Protein AF-A0A818E9L1-F1 (afdb_monomer_lite)

Foldseek 3Di:
DVVVLVVLLVVLVVLLVCCLVCLVPPDPPVPDPPDDDDPCVVVVVLPPDDDDDDCSLVVSLVSNQVSLVVSLVVLVVVLVVLVVVDDDDDLVSLQVLLVSLVSSLVVLVVLLVCVVVVVRPSCSCCVCCPDVNVLVSLLSNLLSLLSSQLSPDLVSLVCVLVNLVSCVVRVVNVVVNVVSVVSHDPVSCPVVVVVVVVSVPDPDD

Structure (mmCIF, N/CA/C/O backbone):
data_AF-A0A818E9L1-F1
#
_entry.id   AF-A0A818E9L1-F1
#
loop_
_atom_site.group_PDB
_atom_site.id
_atom_site.type_symbol
_atom_site.label_atom_id
_atom_site.label_alt_id
_atom_site.label_comp_id
_atom_site.label_asym_id
_atom_site.label_entity_id
_atom_site.label_seq_id
_atom_site.pdbx_PDB_ins_code
_atom_site.Cartn_x
_atom_site.Cartn_y
_atom_site.Cartn_z
_atom_site.occupancy
_atom_site.B_iso_or_equiv
_atom_site.auth_seq_id
_atom_site.auth_comp_id
_atom_site.auth_asym_id
_atom_site.auth_atom_id
_atom_site.pdbx_PDB_model_num
ATOM 1 N N . ASN A 1 1 ? 7.358 14.438 14.678 1.00 58.78 1 ASN A N 1
ATOM 2 C CA . ASN A 1 1 ? 7.330 13.243 13.801 1.00 58.78 1 ASN A CA 1
ATOM 3 C C . ASN A 1 1 ? 6.425 13.366 12.582 1.00 58.78 1 ASN A C 1
ATOM 5 O O . ASN A 1 1 ? 6.927 13.134 11.497 1.00 58.78 1 ASN A O 1
ATOM 9 N N . SER A 1 2 ? 5.167 13.810 12.699 1.00 59.97 2 SER A N 1
ATOM 10 C CA . SER A 1 2 ? 4.243 13.982 11.553 1.00 59.97 2 SER A CA 1
ATOM 11 C C . SER A 1 2 ? 4.831 14.697 10.321 1.00 59.97 2 SER A C 1
ATOM 13 O O . SER A 1 2 ? 4.817 14.150 9.223 1.00 59.97 2 SER A O 1
ATOM 15 N N . ASN A 1 3 ? 5.390 15.903 10.495 1.00 67.44 3 ASN A N 1
ATOM 16 C CA . ASN A 1 3 ? 5.929 16.680 9.368 1.00 67.44 3 ASN A CA 1
ATOM 17 C C . ASN A 1 3 ? 7.110 15.986 8.679 1.00 67.44 3 ASN A C 1
ATOM 19 O O . ASN A 1 3 ? 7.271 16.118 7.473 1.00 67.44 3 ASN A O 1
ATOM 23 N N . TYR A 1 4 ? 7.914 15.230 9.430 1.00 69.75 4 TYR A N 1
ATOM 24 C CA . TYR A 1 4 ? 9.062 14.501 8.893 1.00 69.75 4 TYR A CA 1
ATOM 25 C C . TYR A 1 4 ? 8.621 13.357 7.970 1.00 69.75 4 TYR A C 1
ATOM 27 O O . TYR A 1 4 ? 9.156 13.215 6.876 1.00 69.75 4 TYR A O 1
ATOM 35 N N . ILE A 1 5 ? 7.590 12.600 8.363 1.00 71.69 5 ILE A N 1
ATOM 36 C CA . ILE A 1 5 ? 7.021 11.520 7.543 1.00 71.69 5 ILE A CA 1
ATOM 37 C C . ILE A 1 5 ? 6.437 12.073 6.239 1.00 71.69 5 ILE A C 1
ATOM 39 O O . ILE A 1 5 ? 6.691 11.526 5.167 1.00 71.69 5 ILE A O 1
ATOM 43 N N . GLN A 1 6 ? 5.704 13.184 6.321 1.00 73.12 6 GLN A N 1
ATOM 44 C CA . GLN A 1 6 ? 5.094 13.818 5.154 1.00 73.12 6 GLN A CA 1
ATOM 45 C C . GLN A 1 6 ? 6.143 14.400 4.193 1.00 73.12 6 GLN A C 1
ATOM 47 O O . GLN A 1 6 ? 6.030 14.225 2.982 1.00 73.12 6 GLN A O 1
ATOM 52 N N . LEU A 1 7 ? 7.189 15.046 4.721 1.00 74.50 7 LEU A N 1
ATOM 53 C CA . LEU A 1 7 ? 8.319 15.541 3.927 1.00 74.50 7 LEU A CA 1
ATOM 54 C C . LEU A 1 7 ? 9.059 14.395 3.228 1.00 74.50 7 LEU A C 1
ATOM 56 O O . LEU A 1 7 ? 9.339 14.497 2.036 1.00 74.50 7 LEU A O 1
ATOM 60 N N . ASN A 1 8 ? 9.320 13.298 3.943 1.00 75.12 8 ASN A N 1
ATOM 61 C CA . ASN A 1 8 ? 9.957 12.119 3.361 1.00 75.12 8 ASN A CA 1
ATOM 62 C C . ASN A 1 8 ? 9.070 11.454 2.303 1.00 75.12 8 ASN A C 1
ATOM 64 O O . ASN A 1 8 ? 9.594 11.069 1.266 1.00 75.12 8 ASN A O 1
ATOM 68 N N . SER A 1 9 ? 7.746 11.379 2.511 1.00 76.69 9 SER A N 1
ATOM 69 C CA . SER A 1 9 ? 6.810 10.888 1.484 1.00 76.69 9 SER A CA 1
ATOM 70 C C . SER A 1 9 ? 6.947 11.687 0.195 1.00 76.69 9 SER A C 1
ATOM 72 O O . SER A 1 9 ? 7.194 11.136 -0.876 1.00 76.69 9 SER A O 1
ATOM 74 N N . GLN A 1 10 ? 6.831 13.013 0.305 1.00 80.25 10 GLN A N 1
ATOM 75 C CA . GLN A 1 10 ? 6.895 13.906 -0.846 1.00 80.25 10 GLN A CA 1
ATOM 76 C C . GLN A 1 10 ? 8.242 13.814 -1.559 1.00 80.25 10 GLN A C 1
ATOM 78 O O . GLN A 1 10 ? 8.289 13.864 -2.784 1.00 80.25 10 GLN A O 1
ATOM 83 N N . PHE A 1 11 ? 9.328 13.682 -0.801 1.00 80.81 11 PHE A N 1
ATOM 84 C CA . PHE A 1 11 ? 10.666 13.520 -1.347 1.00 80.81 11 PHE A CA 1
ATOM 85 C C . PHE A 1 11 ? 10.822 12.195 -2.100 1.00 80.81 11 PHE A C 1
ATOM 87 O O . PHE A 1 11 ? 11.192 12.211 -3.271 1.00 80.81 11 PHE A O 1
ATOM 94 N N . CYS A 1 12 ? 10.468 11.068 -1.474 1.00 81.31 12 CYS A N 1
ATOM 95 C CA . CYS A 1 12 ? 10.531 9.751 -2.105 1.00 81.31 12 CYS A CA 1
ATOM 96 C C . CYS A 1 12 ? 9.665 9.69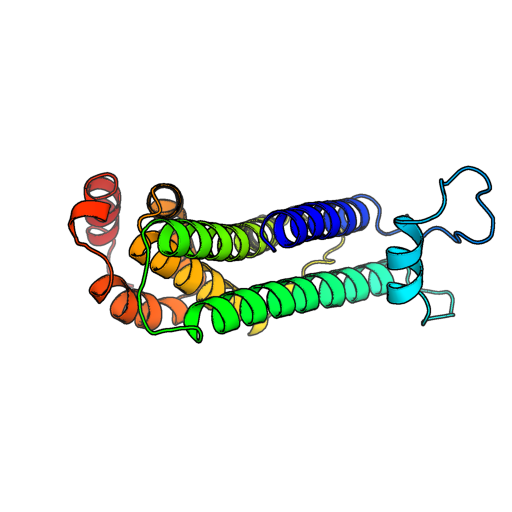2 -3.366 1.00 81.31 12 CYS A C 1
ATOM 98 O O . CYS A 1 12 ? 10.136 9.225 -4.398 1.00 81.31 12 CYS A O 1
ATOM 100 N N . ARG A 1 13 ? 8.438 10.231 -3.313 1.00 85.56 13 ARG A N 1
ATOM 101 C CA . ARG A 1 13 ? 7.550 10.314 -4.480 1.00 85.56 13 ARG A CA 1
ATOM 102 C C . ARG A 1 13 ? 8.186 11.106 -5.617 1.00 85.56 13 ARG A C 1
ATOM 104 O O . ARG A 1 13 ? 8.304 10.588 -6.715 1.00 85.56 13 ARG A O 1
ATOM 111 N N . LYS A 1 14 ? 8.682 12.313 -5.333 1.00 83.44 14 LYS A N 1
ATOM 112 C CA . LYS A 1 14 ? 9.331 13.161 -6.343 1.00 83.44 14 LYS A CA 1
ATOM 113 C C . LYS A 1 14 ? 10.522 12.488 -7.014 1.00 83.44 14 LYS A C 1
ATOM 115 O O . LYS A 1 14 ? 10.680 12.640 -8.219 1.00 83.44 14 LYS A O 1
ATOM 120 N N . ILE A 1 15 ? 11.360 11.787 -6.251 1.00 79.69 15 ILE A N 1
ATOM 121 C CA . ILE A 1 15 ? 12.541 11.122 -6.810 1.00 79.69 15 ILE A CA 1
ATOM 122 C C . ILE A 1 15 ? 12.133 9.943 -7.684 1.00 79.69 15 ILE A C 1
ATOM 124 O O . ILE A 1 15 ? 12.607 9.846 -8.809 1.00 79.69 15 ILE A O 1
ATOM 128 N N . ILE A 1 16 ? 11.249 9.070 -7.196 1.00 85.00 16 ILE A N 1
ATOM 129 C CA . ILE A 1 16 ? 10.804 7.912 -7.978 1.00 85.00 16 ILE A CA 1
ATOM 130 C C . ILE A 1 16 ? 10.074 8.386 -9.243 1.00 85.00 16 ILE A C 1
ATOM 132 O O . ILE A 1 16 ? 10.395 7.917 -10.327 1.00 85.00 16 ILE A O 1
ATOM 136 N N . ASP A 1 17 ? 9.172 9.368 -9.141 1.00 86.75 17 ASP A N 1
ATOM 137 C CA . ASP A 1 17 ? 8.489 9.965 -10.298 1.00 86.75 17 ASP A CA 1
ATOM 138 C C . ASP A 1 17 ? 9.480 10.545 -11.320 1.00 86.75 17 ASP A C 1
ATOM 140 O O . ASP A 1 17 ? 9.314 10.358 -12.526 1.00 86.75 17 ASP A O 1
ATOM 144 N N . PHE A 1 18 ? 10.528 11.226 -10.845 1.00 81.62 18 PHE A N 1
ATOM 145 C CA . PHE A 1 18 ? 11.581 11.755 -11.706 1.00 81.62 18 PHE A CA 1
ATOM 146 C C . PHE A 1 18 ? 12.354 10.638 -12.414 1.00 81.62 18 PHE A C 1
ATOM 148 O O . PHE A 1 18 ? 12.553 10.724 -13.622 1.00 81.62 18 PHE A O 1
ATOM 155 N N . LEU A 1 19 ? 12.745 9.581 -11.698 1.00 79.56 19 LEU A N 1
ATOM 156 C CA . LEU A 1 19 ? 13.475 8.445 -12.269 1.00 79.56 19 LEU A CA 1
ATOM 157 C C . LEU A 1 19 ? 12.625 7.649 -13.267 1.00 79.56 19 LEU A C 1
ATOM 159 O O . LEU A 1 19 ? 13.152 7.201 -14.280 1.00 79.56 19 LEU A O 1
ATOM 163 N N . LEU A 1 20 ? 11.317 7.520 -13.023 1.00 83.38 20 LEU A N 1
ATOM 164 C CA . LEU A 1 20 ? 10.382 6.900 -13.966 1.00 83.38 20 LEU A CA 1
ATOM 165 C C . LEU A 1 20 ? 10.259 7.716 -15.264 1.00 83.38 20 LEU A C 1
ATOM 167 O O . LEU A 1 20 ? 10.241 7.143 -16.351 1.00 83.38 20 LEU A O 1
ATOM 171 N N . ALA A 1 21 ? 10.205 9.049 -15.166 1.00 81.50 21 ALA A N 1
ATOM 172 C CA . ALA A 1 21 ? 10.058 9.939 -16.322 1.00 81.50 21 ALA A CA 1
ATOM 173 C C . ALA A 1 21 ? 11.375 10.214 -17.073 1.00 81.50 21 ALA A C 1
ATOM 175 O O . ALA A 1 21 ? 11.371 10.481 -18.276 1.00 81.50 21 ALA A O 1
ATOM 176 N N . GLN A 1 22 ? 12.501 10.216 -16.361 1.00 75.56 22 GLN A N 1
ATOM 177 C CA . GLN A 1 22 ? 13.839 10.504 -16.878 1.00 75.56 22 GLN A CA 1
ATOM 178 C C . GLN A 1 22 ? 14.847 9.496 -16.296 1.00 75.56 22 GLN A C 1
ATOM 180 O O . GLN A 1 22 ? 15.673 9.866 -15.459 1.00 75.56 22 GLN A O 1
ATOM 185 N N . PRO A 1 23 ? 14.856 8.232 -16.763 1.00 67.94 23 PRO A N 1
ATOM 186 C CA . PRO A 1 23 ? 15.767 7.207 -16.237 1.00 67.94 23 PRO A CA 1
ATOM 187 C C . PRO A 1 23 ? 17.246 7.531 -16.495 1.00 67.94 23 PRO A C 1
ATOM 189 O O . PRO A 1 23 ? 18.123 7.120 -15.745 1.00 67.94 23 PRO A O 1
ATOM 192 N N . GLN A 1 24 ? 17.515 8.291 -17.565 1.00 61.34 24 GLN A N 1
ATOM 193 C CA . GLN A 1 24 ? 18.844 8.799 -17.930 1.00 61.34 24 GLN A CA 1
ATOM 194 C C . GLN A 1 24 ? 19.198 10.099 -17.183 1.00 61.34 24 GLN A C 1
ATOM 196 O O . GLN A 1 24 ? 20.323 10.578 -17.267 1.00 61.34 24 GLN A O 1
ATOM 201 N N . GLY A 1 25 ? 18.248 10.685 -16.440 1.00 55.12 25 GLY A N 1
ATOM 202 C CA . GLY A 1 25 ? 18.424 11.885 -15.612 1.00 55.12 25 GLY A CA 1
ATOM 203 C C . GLY A 1 25 ? 19.312 11.660 -14.384 1.00 55.12 25 GLY A C 1
ATOM 204 O O . GLY A 1 25 ? 19.251 12.429 -13.426 1.00 55.12 25 GLY A O 1
ATOM 205 N N . TYR A 1 26 ? 20.129 10.608 -14.404 1.00 49.09 26 TYR A N 1
ATOM 206 C CA . TYR A 1 26 ? 21.241 10.393 -13.499 1.00 49.09 26 TYR A CA 1
ATOM 207 C C . TYR A 1 26 ? 22.302 11.463 -13.781 1.00 49.09 26 TYR A C 1
ATOM 209 O O . TYR A 1 26 ? 23.112 11.355 -14.702 1.00 49.09 26 TYR A O 1
ATOM 217 N N . TYR A 1 27 ? 22.255 12.557 -13.028 1.00 45.16 27 TYR A N 1
ATOM 218 C CA . TYR A 1 27 ? 23.215 13.641 -13.175 1.00 45.16 27 TYR A CA 1
ATOM 219 C C . TYR A 1 27 ? 24.505 13.337 -12.408 1.00 45.16 27 TYR A C 1
ATOM 221 O O . TYR A 1 27 ? 24.477 13.073 -11.206 1.00 45.16 27 TYR A O 1
ATOM 229 N N . ASN A 1 28 ? 25.646 13.480 -13.091 1.00 42.81 28 ASN A N 1
ATOM 230 C CA . ASN A 1 28 ? 26.943 13.709 -12.454 1.00 42.81 28 ASN A CA 1
ATOM 231 C C . ASN A 1 28 ? 26.894 15.068 -11.736 1.00 42.81 28 ASN A C 1
ATOM 233 O O . ASN A 1 28 ? 27.218 16.108 -12.308 1.00 42.81 28 ASN A O 1
ATOM 237 N N . TYR A 1 29 ? 26.442 15.045 -10.485 1.00 38.53 29 TYR A N 1
ATOM 238 C CA . TYR A 1 29 ? 26.229 16.215 -9.628 1.00 38.53 29 TYR A CA 1
ATOM 239 C C . TYR A 1 29 ? 27.514 16.998 -9.321 1.00 38.53 29 TYR A C 1
ATOM 241 O O . TYR A 1 29 ? 27.455 18.163 -8.940 1.00 38.53 29 TYR A O 1
ATOM 249 N N . GLU A 1 30 ? 28.682 16.382 -9.533 1.00 38.69 30 GLU A N 1
ATOM 250 C CA . GLU A 1 30 ? 29.991 16.998 -9.291 1.00 38.69 30 GLU A CA 1
ATOM 251 C C . GLU A 1 30 ? 30.277 18.226 -10.175 1.00 38.69 30 GLU A C 1
ATOM 253 O O . GLU A 1 30 ? 31.245 18.936 -9.912 1.00 38.69 30 GLU A O 1
ATOM 258 N N . GLN A 1 31 ? 29.463 18.507 -11.205 1.00 42.53 31 GLN A N 1
ATOM 259 C CA . GLN A 1 31 ? 29.713 19.615 -12.139 1.00 42.53 31 GLN A CA 1
ATOM 260 C C . GLN A 1 31 ? 28.628 20.700 -12.209 1.00 42.53 31 GLN A C 1
ATOM 262 O O . GLN A 1 31 ? 28.803 21.654 -12.968 1.00 42.53 31 GLN A O 1
ATOM 267 N N . ASP A 1 32 ? 27.533 20.615 -11.443 1.00 41.53 32 ASP A N 1
ATOM 268 C CA . ASP A 1 32 ? 26.459 21.620 -11.522 1.00 41.53 32 ASP A CA 1
ATOM 269 C C . ASP A 1 32 ? 26.514 22.631 -10.363 1.00 41.53 32 ASP A C 1
ATOM 271 O O . ASP A 1 32 ? 26.010 22.407 -9.263 1.00 41.53 32 ASP A O 1
ATOM 275 N N . GLU A 1 33 ? 27.121 23.793 -10.625 1.00 45.34 33 GLU A N 1
ATOM 276 C CA . GLU A 1 33 ? 27.287 24.898 -9.665 1.00 45.34 33 GLU A CA 1
ATOM 277 C C . GLU A 1 33 ? 25.962 25.540 -9.199 1.00 45.34 33 GLU A C 1
ATOM 279 O O . GLU A 1 33 ? 25.966 26.407 -8.322 1.00 45.34 33 GLU A O 1
ATOM 284 N N . LYS A 1 34 ? 24.814 25.167 -9.782 1.00 45.47 34 LYS A N 1
ATOM 285 C CA . LYS A 1 34 ? 23.538 25.871 -9.576 1.00 45.47 34 LYS A CA 1
ATOM 286 C C . LYS A 1 34 ? 22.650 25.305 -8.475 1.00 45.47 34 LYS A C 1
ATOM 288 O O . LYS A 1 34 ? 21.604 25.903 -8.209 1.00 45.47 34 LYS A O 1
ATOM 293 N N . ILE A 1 35 ? 23.013 24.192 -7.838 1.00 47.25 35 ILE A N 1
ATOM 294 C CA . ILE A 1 35 ? 22.074 23.494 -6.955 1.00 47.25 35 ILE A CA 1
ATOM 295 C C . ILE A 1 35 ? 22.294 23.856 -5.464 1.00 47.25 35 ILE A C 1
ATOM 297 O O . ILE A 1 35 ? 23.383 23.634 -4.928 1.00 47.25 35 ILE A O 1
ATOM 301 N N . PRO A 1 36 ? 21.298 24.448 -4.761 1.00 44.03 36 PRO A N 1
ATOM 302 C CA . PRO A 1 36 ? 21.477 24.971 -3.405 1.00 44.03 36 PRO A CA 1
ATOM 303 C C . PRO A 1 36 ? 21.718 23.890 -2.337 1.00 44.03 36 PRO A C 1
ATOM 305 O O . PRO A 1 36 ? 20.876 23.047 -2.036 1.00 44.03 36 PRO A O 1
ATOM 308 N N . GLN A 1 37 ? 22.876 23.995 -1.690 1.00 59.12 37 GLN A N 1
ATOM 309 C CA . GLN A 1 37 ? 23.396 23.119 -0.640 1.00 59.12 37 GLN A CA 1
ATOM 310 C C . GLN A 1 37 ? 22.434 22.931 0.554 1.00 59.12 37 GLN A C 1
ATOM 312 O O . GLN A 1 37 ? 22.190 23.870 1.308 1.00 59.12 37 GLN A O 1
ATOM 317 N N . ALA A 1 38 ? 21.933 21.699 0.745 1.00 44.72 38 ALA A N 1
ATOM 318 C CA . ALA A 1 38 ? 21.801 20.977 2.033 1.00 44.72 38 ALA A CA 1
ATOM 319 C C . ALA A 1 38 ? 20.833 19.784 1.930 1.00 44.72 38 ALA A C 1
ATOM 321 O O . ALA A 1 38 ? 21.107 18.727 2.495 1.00 44.72 38 ALA A O 1
ATOM 322 N N . LYS A 1 39 ? 19.708 19.937 1.219 1.00 46.22 39 LYS A N 1
ATOM 323 C CA . LYS A 1 39 ? 18.708 18.861 1.056 1.00 46.22 39 LYS A CA 1
ATOM 324 C C . LYS A 1 39 ? 19.124 17.837 0.000 1.00 46.22 39 LYS A C 1
ATOM 326 O O . LYS A 1 39 ? 18.871 16.652 0.179 1.00 46.22 39 LYS A O 1
ATOM 331 N N . ASP A 1 40 ? 19.888 18.271 -0.995 1.00 48.62 40 ASP A N 1
ATOM 332 C CA . ASP A 1 40 ? 20.386 17.399 -2.062 1.00 48.62 40 ASP A CA 1
ATOM 333 C C . ASP A 1 40 ? 21.624 16.576 -1.657 1.00 48.62 40 ASP A C 1
ATOM 335 O O . ASP A 1 40 ? 21.943 15.571 -2.279 1.00 48.62 40 ASP A O 1
ATOM 339 N N . LYS A 1 41 ? 22.254 16.896 -0.517 1.00 43.12 41 LYS A N 1
ATOM 340 C CA . LYS A 1 41 ? 23.279 16.034 0.104 1.00 43.12 41 LYS A CA 1
ATOM 341 C C . LYS A 1 41 ? 22.717 14.709 0.628 1.00 43.12 41 LYS A C 1
ATOM 343 O O . LYS A 1 41 ? 23.457 13.742 0.784 1.00 43.12 41 LYS A O 1
ATOM 348 N N . GLN A 1 42 ? 21.415 14.645 0.929 1.00 47.50 42 GLN A N 1
ATOM 349 C CA . GLN A 1 42 ? 20.779 13.375 1.288 1.00 47.50 42 GLN A CA 1
ATOM 350 C C . GLN A 1 42 ? 20.635 12.471 0.064 1.00 47.50 42 GLN A C 1
ATOM 352 O O . GLN A 1 42 ? 20.815 11.269 0.208 1.00 47.50 42 GLN A O 1
ATOM 357 N N . LEU A 1 43 ? 20.398 13.039 -1.123 1.00 47.72 43 LEU A N 1
ATOM 358 C CA . LEU A 1 43 ? 20.479 12.305 -2.386 1.00 47.72 43 LEU A CA 1
ATOM 359 C C . LEU A 1 43 ? 21.899 11.752 -2.588 1.00 47.72 43 LEU A C 1
ATOM 361 O O . LEU A 1 43 ? 22.031 10.551 -2.774 1.00 47.72 43 LEU A O 1
ATOM 365 N N . GLU A 1 44 ? 22.958 12.554 -2.414 1.00 45.47 44 GLU A N 1
ATOM 366 C CA . GLU A 1 44 ? 24.355 12.073 -2.512 1.00 45.47 44 GLU A CA 1
ATOM 367 C C . GLU A 1 44 ? 24.676 10.899 -1.571 1.00 45.47 44 GLU A C 1
ATOM 369 O O . GLU A 1 44 ? 25.324 9.946 -1.990 1.00 45.47 44 GLU A O 1
ATOM 374 N N . MET A 1 45 ? 24.200 10.904 -0.320 1.00 42.34 45 MET A N 1
ATOM 375 C CA . MET A 1 45 ? 24.486 9.810 0.625 1.00 42.34 45 MET A CA 1
ATOM 376 C C . MET A 1 45 ? 23.759 8.496 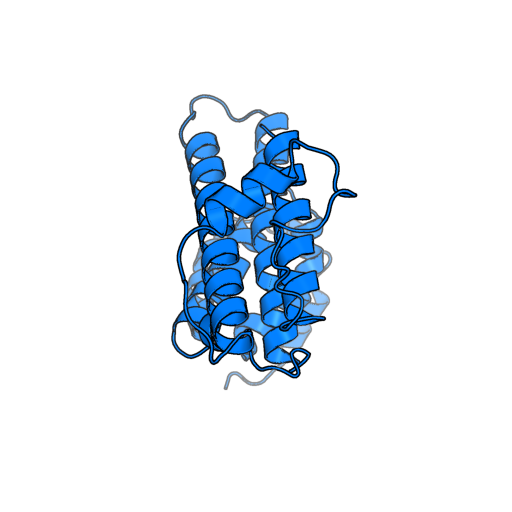0.278 1.00 42.34 45 MET A C 1
ATOM 378 O O . MET A 1 45 ? 24.195 7.430 0.704 1.00 42.34 45 MET A O 1
ATOM 382 N N . TYR A 1 46 ? 22.658 8.562 -0.477 1.00 45.25 46 TYR A N 1
ATOM 383 C CA . TYR A 1 46 ? 21.989 7.382 -1.039 1.00 45.25 46 TYR A CA 1
ATOM 384 C C . TYR A 1 46 ? 22.564 6.954 -2.392 1.00 45.25 46 TYR A C 1
ATOM 386 O O . TYR A 1 46 ? 22.410 5.799 -2.767 1.00 45.25 46 TYR A O 1
ATOM 394 N N . LEU A 1 47 ? 23.209 7.876 -3.110 1.00 47.94 47 LEU A N 1
ATOM 395 C CA . LEU A 1 47 ? 23.677 7.693 -4.485 1.00 47.94 47 LEU A CA 1
ATOM 396 C C . LEU A 1 47 ? 25.174 7.360 -4.594 1.00 47.94 47 LEU A C 1
ATOM 398 O O . LEU A 1 47 ? 25.609 6.900 -5.647 1.00 47.94 47 LEU A O 1
ATOM 402 N N . TYR A 1 48 ? 25.982 7.563 -3.545 1.00 41.66 48 TYR A N 1
ATOM 403 C CA . TYR A 1 48 ? 27.420 7.279 -3.604 1.00 41.66 48 TYR A CA 1
ATOM 404 C C . TYR A 1 48 ? 27.731 5.798 -3.373 1.00 41.66 48 TYR A C 1
ATOM 406 O O . TYR A 1 48 ? 28.098 5.344 -2.289 1.00 41.66 48 TYR A O 1
ATOM 414 N N . GLY A 1 49 ? 27.613 5.053 -4.459 1.00 44.12 49 GLY A N 1
ATOM 415 C CA . GLY A 1 49 ? 28.164 3.724 -4.611 1.00 44.12 49 GLY A CA 1
ATOM 416 C C . GLY A 1 49 ? 27.556 3.104 -5.845 1.00 44.12 49 GLY A C 1
ATOM 417 O O . GLY A 1 49 ? 26.497 2.516 -5.712 1.00 44.12 49 GLY A O 1
ATOM 418 N N . LEU A 1 50 ? 28.188 3.295 -7.010 1.00 43.62 50 LEU A N 1
ATOM 419 C CA . LEU A 1 50 ? 28.201 2.393 -8.176 1.00 43.62 50 LEU A CA 1
ATOM 420 C C . LEU A 1 50 ? 28.813 3.132 -9.385 1.00 43.62 50 LEU A C 1
ATOM 422 O O . LEU A 1 50 ? 28.124 3.597 -10.292 1.00 43.62 50 LEU A O 1
ATOM 426 N N . GLU A 1 51 ? 30.142 3.214 -9.415 1.00 42.44 51 GLU A N 1
ATOM 427 C CA . GLU A 1 51 ? 30.875 3.483 -10.653 1.00 42.44 51 GLU A CA 1
ATOM 428 C C . GLU A 1 51 ? 30.803 2.242 -11.558 1.00 42.44 51 GLU A C 1
ATOM 430 O O . GLU A 1 51 ? 31.330 1.187 -11.200 1.00 42.44 51 GLU A O 1
ATOM 435 N N . ASN A 1 52 ? 30.146 2.348 -12.719 1.00 46.00 52 ASN A N 1
ATOM 436 C CA . ASN A 1 52 ? 30.703 1.978 -14.030 1.00 46.00 52 ASN A CA 1
ATOM 437 C C . ASN A 1 52 ? 29.648 2.011 -15.149 1.00 46.00 52 ASN A C 1
ATOM 439 O O . ASN A 1 52 ? 28.521 1.540 -15.017 1.00 46.00 52 ASN A O 1
ATOM 443 N N . ASN A 1 53 ? 30.077 2.558 -16.284 1.00 56.09 53 ASN A N 1
ATOM 444 C CA . ASN A 1 53 ? 29.312 2.757 -17.509 1.00 56.09 53 ASN A CA 1
ATOM 445 C C . ASN A 1 53 ? 28.788 1.431 -18.091 1.00 56.09 53 ASN A C 1
ATOM 447 O O . ASN A 1 53 ? 29.599 0.622 -18.540 1.00 56.09 53 ASN A O 1
ATOM 451 N N . ASN A 1 54 ? 27.454 1.233 -18.100 1.00 50.97 54 ASN A N 1
ATOM 452 C CA . ASN A 1 54 ? 26.695 0.647 -19.227 1.00 50.97 54 ASN A CA 1
ATOM 453 C C . ASN A 1 54 ? 25.178 0.444 -19.030 1.00 50.97 5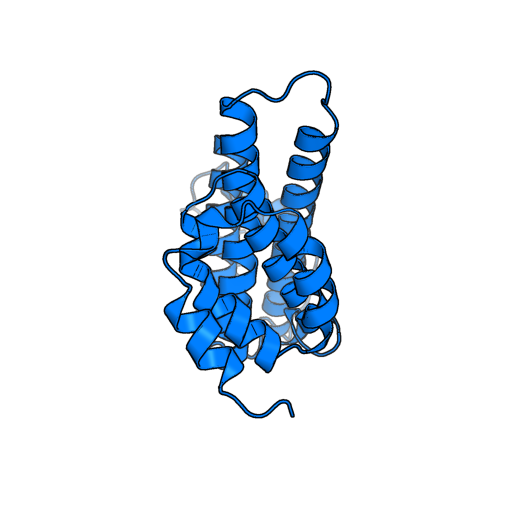4 ASN A C 1
ATOM 455 O O . ASN A 1 54 ? 24.550 0.036 -19.996 1.00 50.97 54 ASN A O 1
ATOM 459 N N . ASN A 1 55 ? 24.529 0.756 -17.901 1.00 63.94 55 ASN A N 1
ATOM 460 C CA . ASN A 1 55 ? 23.053 0.723 -17.865 1.00 63.94 55 ASN A CA 1
ATOM 461 C C . ASN A 1 55 ? 22.448 1.711 -16.855 1.00 63.94 55 ASN A C 1
ATOM 463 O O . ASN A 1 55 ? 22.068 1.328 -15.751 1.00 63.94 55 ASN A O 1
ATOM 467 N N . GLN A 1 56 ? 22.288 2.972 -17.263 1.00 68.75 56 GLN A N 1
ATOM 468 C CA . GLN A 1 56 ? 21.602 4.005 -16.466 1.00 68.75 56 GLN A CA 1
ATOM 469 C C . GLN A 1 56 ? 20.174 3.576 -16.071 1.00 68.75 56 GLN A C 1
ATOM 471 O O . GLN A 1 56 ? 19.745 3.807 -14.949 1.00 68.75 56 GLN A O 1
ATOM 476 N N . ILE A 1 57 ? 19.480 2.844 -16.952 1.00 68.12 57 ILE A N 1
ATOM 477 C CA . ILE A 1 57 ? 18.153 2.262 -16.682 1.00 68.12 57 ILE A CA 1
ATOM 478 C C . ILE A 1 57 ? 18.217 1.221 -15.551 1.00 68.12 57 ILE A C 1
ATOM 480 O O . ILE A 1 57 ? 17.393 1.262 -14.647 1.00 68.12 57 ILE A O 1
ATOM 484 N N . GLN A 1 58 ? 19.214 0.327 -15.548 1.00 74.69 58 GLN A N 1
ATOM 485 C CA . GLN A 1 58 ? 19.370 -0.666 -14.470 1.00 74.69 58 GLN A CA 1
ATOM 486 C C . GLN A 1 58 ? 19.729 -0.004 -13.135 1.00 74.69 58 GLN A C 1
ATOM 488 O O . GLN A 1 58 ? 19.307 -0.468 -12.082 1.00 74.69 58 GLN A O 1
ATOM 493 N N . GLN A 1 59 ? 20.494 1.089 -13.166 1.00 74.69 59 GLN A N 1
ATOM 494 C CA . GLN A 1 59 ? 20.804 1.863 -11.964 1.00 74.69 59 GLN A CA 1
ATOM 495 C C . GLN A 1 59 ? 19.565 2.592 -11.426 1.00 74.69 59 GLN A C 1
ATOM 497 O O . GLN A 1 59 ? 19.326 2.569 -10.221 1.00 74.69 59 GLN A O 1
ATOM 502 N N . ALA A 1 60 ? 18.756 3.190 -12.305 1.00 78.25 60 ALA A N 1
ATOM 503 C CA . ALA A 1 60 ? 17.492 3.819 -11.929 1.00 78.25 60 ALA A CA 1
ATOM 504 C C . ALA A 1 60 ? 16.512 2.803 -11.317 1.00 78.25 60 ALA A C 1
ATOM 506 O O . ALA A 1 60 ? 15.910 3.090 -10.286 1.00 78.25 60 ALA A O 1
ATOM 507 N N . ASP A 1 61 ? 16.408 1.609 -11.901 1.00 83.56 61 ASP A N 1
ATOM 508 C CA . ASP A 1 61 ? 15.598 0.488 -11.404 1.00 83.56 61 ASP A CA 1
ATOM 509 C C . ASP A 1 61 ? 16.009 0.081 -9.974 1.00 83.56 61 ASP A C 1
ATOM 511 O O . ASP A 1 61 ? 15.195 0.115 -9.046 1.00 83.56 61 ASP A O 1
ATOM 515 N N . LEU A 1 62 ? 17.305 -0.181 -9.752 1.00 82.56 62 LEU A N 1
ATOM 516 C CA . LEU A 1 62 ? 17.840 -0.505 -8.423 1.00 82.56 62 LEU A CA 1
ATOM 517 C C . LEU A 1 62 ? 17.563 0.601 -7.398 1.00 82.56 62 LEU A C 1
ATOM 519 O O . LEU A 1 62 ? 17.139 0.322 -6.276 1.00 82.56 62 LEU A O 1
ATOM 523 N N . LEU A 1 63 ? 17.759 1.861 -7.784 1.00 82.06 63 LEU A N 1
ATOM 524 C CA . LEU A 1 63 ? 17.542 2.999 -6.901 1.00 82.06 63 LEU A CA 1
ATOM 525 C C . LEU A 1 63 ? 16.062 3.171 -6.533 1.00 82.06 63 LEU A C 1
ATOM 527 O O . LEU A 1 63 ? 15.747 3.422 -5.369 1.00 82.06 63 LEU A O 1
ATOM 531 N N . ILE A 1 64 ? 15.150 3.011 -7.497 1.00 86.94 64 ILE A N 1
ATOM 532 C CA . ILE A 1 64 ? 13.703 3.011 -7.242 1.00 86.94 64 ILE A CA 1
ATOM 533 C C . ILE A 1 64 ? 13.365 1.915 -6.230 1.00 86.94 64 ILE A C 1
ATOM 535 O O . ILE A 1 64 ? 12.685 2.188 -5.235 1.00 86.94 64 ILE A O 1
ATOM 539 N N . TYR A 1 65 ? 13.884 0.703 -6.442 1.00 88.06 65 TYR A N 1
ATOM 540 C CA . TYR A 1 65 ? 13.662 -0.428 -5.549 1.00 88.06 65 TYR A CA 1
ATOM 541 C C . TYR A 1 65 ? 14.146 -0.152 -4.120 1.00 88.06 65 TYR A C 1
ATOM 543 O O . TYR A 1 65 ? 13.402 -0.366 -3.156 1.00 88.06 65 TYR A O 1
ATOM 551 N N . GLU A 1 66 ? 15.368 0.350 -3.954 1.00 84.62 66 GLU A N 1
ATOM 552 C CA . GLU A 1 66 ? 15.934 0.640 -2.635 1.00 84.62 66 GLU A CA 1
ATOM 553 C C . GLU A 1 66 ? 15.201 1.777 -1.918 1.00 84.62 66 GLU A C 1
ATOM 555 O O . GLU A 1 66 ? 14.841 1.640 -0.743 1.00 84.62 66 GLU A O 1
ATOM 560 N N . LEU A 1 67 ? 14.937 2.885 -2.618 1.00 84.81 67 LEU A N 1
ATOM 561 C CA . LEU A 1 67 ? 14.247 4.043 -2.049 1.00 84.81 67 LEU A CA 1
ATOM 562 C C . LEU A 1 67 ? 12.832 3.683 -1.601 1.00 84.81 67 LEU A C 1
ATOM 564 O O . LEU A 1 67 ? 12.437 4.031 -0.484 1.00 84.81 67 LEU A O 1
ATOM 568 N N . PHE A 1 68 ? 12.084 2.964 -2.438 1.00 90.44 68 PHE A N 1
ATOM 569 C CA . PHE A 1 68 ? 10.723 2.544 -2.126 1.00 90.44 68 PHE A CA 1
ATOM 570 C C . PHE A 1 68 ? 10.685 1.623 -0.902 1.00 90.44 68 PHE A C 1
ATOM 572 O O . PHE A 1 68 ? 9.970 1.900 0.066 1.00 90.44 68 PHE A O 1
ATOM 579 N N . ASN A 1 69 ? 11.502 0.565 -0.892 1.00 89.75 69 ASN A N 1
ATOM 580 C CA . ASN A 1 69 ? 11.523 -0.395 0.211 1.00 89.75 69 ASN A CA 1
ATOM 581 C C . ASN A 1 69 ? 11.988 0.240 1.522 1.00 89.75 69 ASN A C 1
ATOM 583 O O . ASN A 1 69 ? 11.410 -0.021 2.581 1.00 89.75 69 ASN A O 1
ATOM 587 N N . LYS A 1 70 ? 12.997 1.114 1.470 1.00 85.81 70 LYS A N 1
ATOM 588 C CA . LYS A 1 70 ? 13.472 1.807 2.666 1.00 85.81 70 LYS A CA 1
ATOM 589 C C . LYS A 1 70 ? 12.440 2.783 3.210 1.00 85.81 70 LYS A C 1
ATOM 591 O O . LYS A 1 70 ? 12.267 2.872 4.426 1.00 85.81 70 LYS A O 1
ATOM 596 N N . TYR A 1 71 ? 11.735 3.494 2.337 1.00 87.12 71 TYR A N 1
ATOM 597 C CA . TYR A 1 71 ? 10.665 4.383 2.761 1.00 87.12 71 TYR A CA 1
ATOM 598 C C . TYR A 1 71 ? 9.526 3.614 3.443 1.00 87.12 71 TYR A C 1
ATOM 600 O O . TYR A 1 71 ? 9.115 3.980 4.547 1.00 87.12 71 TYR A O 1
ATOM 608 N N . ILE A 1 72 ? 9.089 2.496 2.851 1.00 91.38 72 ILE A N 1
ATOM 609 C CA . ILE A 1 72 ? 8.108 1.591 3.466 1.00 91.38 72 ILE A CA 1
ATOM 610 C C . ILE A 1 72 ? 8.587 1.101 4.831 1.00 91.38 72 ILE A C 1
ATOM 612 O O . ILE A 1 72 ? 7.814 1.098 5.786 1.00 91.38 72 ILE A O 1
ATOM 616 N N . HIS A 1 73 ? 9.852 0.694 4.940 1.00 89.06 73 HIS A N 1
ATOM 617 C CA . HIS A 1 73 ? 10.426 0.233 6.200 1.00 89.06 73 HIS A CA 1
ATOM 618 C C . HIS A 1 73 ? 10.365 1.316 7.286 1.00 89.06 73 HIS A C 1
ATOM 620 O O . HIS A 1 73 ? 9.900 1.057 8.392 1.00 89.06 73 HIS A O 1
ATOM 626 N N . ILE A 1 74 ? 10.763 2.550 6.961 1.00 86.81 74 ILE A N 1
ATOM 627 C CA . ILE A 1 74 ? 10.701 3.686 7.891 1.00 86.81 74 ILE A CA 1
ATOM 628 C C . ILE A 1 74 ? 9.255 3.969 8.322 1.00 86.81 74 ILE A C 1
ATOM 630 O O . ILE A 1 74 ? 9.010 4.244 9.497 1.00 86.81 74 ILE A O 1
ATOM 634 N N . LEU A 1 75 ? 8.291 3.912 7.397 1.00 88.75 75 LEU A N 1
ATOM 635 C CA . LEU A 1 75 ? 6.874 4.070 7.731 1.00 88.75 75 LEU A CA 1
ATOM 636 C C . LEU A 1 75 ? 6.394 2.980 8.692 1.00 88.75 75 LEU A C 1
ATOM 638 O O . LEU A 1 75 ? 5.796 3.308 9.714 1.00 88.75 75 LEU A O 1
ATOM 642 N N . LYS A 1 76 ? 6.694 1.710 8.397 1.00 91.56 76 LYS A N 1
ATOM 643 C CA . LYS A 1 76 ? 6.325 0.570 9.245 1.00 91.56 76 LYS A CA 1
ATOM 644 C C . LYS A 1 76 ? 6.903 0.701 10.648 1.00 91.56 76 LYS A C 1
ATOM 646 O O . LYS A 1 76 ? 6.142 0.664 11.605 1.00 91.56 76 LYS A O 1
ATOM 651 N N . GLU A 1 77 ? 8.203 0.964 10.773 1.00 89.56 77 GLU A N 1
ATOM 652 C CA . GLU A 1 77 ? 8.825 1.167 12.086 1.00 89.56 77 GLU A CA 1
ATOM 653 C C . GLU A 1 77 ? 8.177 2.313 12.871 1.00 89.56 77 GLU A C 1
ATOM 655 O O . GLU A 1 77 ? 8.039 2.242 14.091 1.00 89.56 77 GLU A O 1
ATOM 660 N N . ASN A 1 78 ? 7.826 3.409 12.194 1.00 86.62 78 ASN A N 1
ATOM 661 C CA . ASN A 1 78 ? 7.191 4.545 12.852 1.00 86.62 78 ASN A CA 1
ATOM 662 C C . ASN A 1 78 ? 5.793 4.190 13.356 1.00 86.62 78 ASN A C 1
ATOM 664 O O . ASN A 1 78 ? 5.440 4.594 14.462 1.00 86.62 78 ASN A O 1
ATOM 668 N N . ILE A 1 79 ? 5.018 3.452 12.562 1.00 90.06 79 ILE A N 1
ATOM 669 C CA . ILE A 1 79 ? 3.697 2.956 12.948 1.00 90.06 79 ILE A CA 1
ATOM 670 C C . ILE A 1 79 ? 3.827 1.988 14.128 1.00 90.06 79 ILE A C 1
ATOM 672 O O . ILE A 1 79 ? 3.154 2.180 15.132 1.00 90.06 79 ILE A O 1
ATOM 676 N N . GLU A 1 80 ? 4.747 1.023 14.067 1.00 89.12 80 GLU A N 1
ATOM 677 C CA . GLU A 1 80 ? 4.984 0.054 15.144 1.00 89.12 80 GLU A CA 1
ATOM 678 C C . GLU A 1 80 ? 5.381 0.744 16.453 1.00 89.12 80 GLU A C 1
ATOM 680 O O . GLU A 1 80 ? 4.812 0.449 17.500 1.00 89.12 80 GLU A O 1
ATOM 685 N N . LYS A 1 81 ? 6.289 1.730 16.407 1.00 85.50 81 LYS A N 1
ATOM 686 C CA . LYS A 1 81 ? 6.660 2.534 17.587 1.00 85.50 81 LYS A CA 1
ATOM 687 C C . LYS A 1 81 ? 5.445 3.246 18.179 1.00 85.50 81 LYS A C 1
ATOM 689 O O . LYS A 1 81 ? 5.226 3.208 19.390 1.00 85.50 81 LYS A O 1
ATOM 694 N N . GLN A 1 82 ? 4.627 3.858 17.320 1.00 83.25 82 GLN A N 1
ATOM 695 C CA . GLN A 1 82 ? 3.392 4.504 17.751 1.00 83.25 82 GLN A CA 1
ATOM 696 C C . GLN A 1 82 ? 2.424 3.493 18.366 1.00 83.25 82 GLN A C 1
ATOM 698 O O . GLN A 1 82 ? 1.812 3.799 19.385 1.00 83.25 82 GLN A O 1
ATOM 703 N N . GLU A 1 83 ? 2.299 2.293 17.812 1.00 83.25 83 GLU A N 1
ATOM 704 C CA . GLU A 1 83 ? 1.488 1.233 18.401 1.00 83.25 83 GLU A CA 1
ATOM 705 C C . GLU A 1 83 ? 2.048 0.786 19.753 1.00 83.25 83 GLU A C 1
ATOM 707 O O . GLU A 1 83 ? 1.278 0.706 20.694 1.00 83.25 83 GLU A O 1
ATOM 712 N N . THR A 1 84 ? 3.357 0.586 19.924 1.00 80.19 84 THR A N 1
ATOM 713 C CA . THR A 1 84 ? 3.938 0.032 21.166 1.00 80.19 84 THR A CA 1
ATOM 714 C C . THR A 1 84 ? 3.908 0.951 22.387 1.00 80.19 84 THR A C 1
ATOM 716 O O . THR A 1 84 ? 3.936 0.446 23.508 1.00 80.19 84 THR A O 1
ATOM 719 N N . ASP A 1 85 ? 3.798 2.273 22.219 1.00 73.88 85 ASP A N 1
ATOM 720 C CA . ASP A 1 85 ? 3.718 3.258 23.319 1.00 73.88 85 ASP A CA 1
ATOM 721 C C . ASP A 1 85 ? 2.351 3.214 24.070 1.00 73.88 85 ASP A C 1
ATOM 723 O O . ASP A 1 85 ? 1.729 4.238 24.370 1.00 73.88 85 ASP A O 1
ATOM 727 N N . LEU A 1 86 ? 1.811 2.014 24.297 1.00 59.28 86 LEU A N 1
ATOM 728 C CA . LEU A 1 86 ? 0.461 1.687 24.757 1.00 59.28 86 LEU A CA 1
ATOM 729 C C . LEU A 1 86 ? 0.335 1.725 26.282 1.00 59.28 86 LEU A C 1
ATOM 731 O O . LEU A 1 86 ? 0.646 0.742 26.948 1.00 59.28 86 LEU A O 1
ATOM 735 N N . GLN A 1 87 ? -0.259 2.798 26.817 1.00 54.50 87 GLN A N 1
ATOM 736 C CA . GLN A 1 87 ? -1.171 2.666 27.967 1.00 54.50 87 GLN A CA 1
ATOM 737 C C . GLN A 1 87 ? -2.467 3.496 27.879 1.00 54.50 87 GLN A C 1
ATOM 739 O O . GLN A 1 87 ? -3.383 3.173 28.617 1.00 54.50 87 GLN A O 1
ATOM 744 N N . ASN A 1 88 ? -2.639 4.469 26.967 1.00 59.22 88 ASN A N 1
ATOM 745 C CA . ASN A 1 88 ? -3.938 5.136 26.730 1.00 59.22 88 ASN A CA 1
ATOM 746 C C . ASN A 1 88 ? -4.033 5.674 25.283 1.00 59.22 88 ASN A C 1
ATOM 748 O O . ASN A 1 88 ? -3.263 6.564 24.917 1.00 59.22 88 ASN A O 1
ATOM 752 N N . LEU A 1 89 ? -4.953 5.161 24.449 1.00 64.19 89 LEU A N 1
ATOM 753 C CA . LEU A 1 89 ? -5.220 5.730 23.115 1.00 64.19 89 LEU A CA 1
ATOM 754 C C . LEU A 1 89 ? -6.002 7.041 23.261 1.00 64.19 89 LEU A C 1
ATOM 756 O O . LEU A 1 89 ? -7.134 7.051 23.736 1.00 64.19 89 LEU A O 1
ATOM 760 N N . SER A 1 90 ? -5.401 8.154 22.844 1.00 77.06 90 SER A N 1
ATOM 761 C CA . SER A 1 90 ? -6.118 9.414 22.649 1.00 77.06 90 SER A CA 1
ATOM 762 C C . SER A 1 90 ? -6.641 9.501 21.216 1.00 77.06 90 SER A C 1
ATOM 764 O O . SER A 1 90 ? -6.002 8.993 20.294 1.00 77.06 90 SER A O 1
ATOM 766 N N . VAL A 1 91 ? -7.743 10.226 21.010 1.00 77.88 91 VAL A N 1
ATOM 767 C CA . VAL A 1 91 ? -8.292 10.543 19.673 1.00 77.88 91 VAL A CA 1
ATOM 768 C C . VAL A 1 91 ? -7.209 11.111 18.741 1.00 77.88 91 VAL A C 1
ATOM 770 O O . VAL A 1 91 ? -7.149 10.807 17.554 1.00 77.88 91 VAL A O 1
ATOM 773 N N . THR A 1 92 ? -6.280 11.904 19.283 1.00 79.31 92 THR A N 1
ATOM 774 C CA . THR A 1 92 ? -5.134 12.438 18.534 1.00 79.31 92 THR A CA 1
ATOM 775 C C . THR A 1 92 ? -4.230 11.335 17.983 1.00 79.31 92 THR A C 1
ATOM 777 O O . THR A 1 92 ? -3.730 11.462 16.870 1.00 79.31 92 THR A O 1
ATOM 780 N N . LYS A 1 93 ? -4.012 10.255 18.738 1.00 79.00 93 LYS A N 1
ATOM 781 C CA . LYS A 1 93 ? -3.162 9.134 18.324 1.00 79.00 93 LYS A CA 1
ATOM 782 C C . LYS A 1 93 ? -3.852 8.257 17.278 1.00 79.00 93 LYS A C 1
ATOM 784 O O . LYS A 1 93 ? -3.199 7.882 16.311 1.00 79.00 93 LYS A O 1
ATOM 789 N N . GLU A 1 94 ? -5.156 8.012 17.414 1.00 83.81 94 GLU A N 1
ATOM 790 C CA . GLU A 1 94 ? -5.963 7.334 16.383 1.00 83.81 94 GLU A CA 1
ATOM 791 C C . GLU A 1 94 ? -5.900 8.087 15.054 1.00 83.81 94 GLU A C 1
ATOM 793 O O . GLU A 1 94 ? -5.600 7.494 14.023 1.00 83.81 94 GLU A O 1
ATOM 798 N N . ASN A 1 95 ? -6.040 9.415 15.086 1.00 85.12 95 ASN A N 1
ATOM 799 C CA . ASN A 1 95 ? -5.905 10.249 13.891 1.00 85.12 95 ASN A CA 1
ATOM 800 C C . ASN A 1 95 ? -4.512 10.152 13.243 1.00 85.12 95 ASN A C 1
ATOM 802 O O . ASN A 1 95 ? -4.400 10.175 12.017 1.00 85.12 95 ASN A O 1
ATOM 806 N N . ILE A 1 96 ? -3.444 10.047 14.043 1.00 85.81 96 ILE A N 1
ATOM 807 C CA . ILE A 1 96 ? -2.077 9.892 13.523 1.00 85.81 96 ILE A CA 1
ATOM 808 C C . ILE A 1 96 ? -1.898 8.508 12.888 1.00 85.81 96 ILE A C 1
ATOM 810 O O . ILE A 1 96 ? -1.431 8.441 11.755 1.00 85.81 96 ILE A O 1
ATOM 814 N N . LEU A 1 97 ? -2.312 7.433 13.568 1.00 88.88 97 LEU A N 1
ATOM 815 C CA . LEU A 1 97 ? -2.232 6.065 13.043 1.00 88.88 97 LEU A CA 1
ATOM 816 C C . LEU A 1 97 ? -3.054 5.921 11.761 1.00 88.88 97 LEU A C 1
ATOM 818 O O . LEU A 1 97 ? -2.548 5.446 10.750 1.00 88.88 97 LEU A O 1
ATOM 822 N N . SER A 1 98 ? -4.293 6.413 11.775 1.00 89.19 98 SER A N 1
ATOM 823 C CA . SER A 1 98 ? -5.177 6.502 10.612 1.00 89.19 98 SER A CA 1
ATOM 824 C C . SER A 1 98 ? -4.483 7.170 9.424 1.00 89.19 98 SER A C 1
ATOM 826 O O . SER A 1 98 ? -4.465 6.628 8.317 1.00 89.19 98 SER A O 1
ATOM 828 N N . ARG A 1 99 ? -3.848 8.327 9.637 1.00 88.38 99 ARG A N 1
ATOM 829 C CA . ARG A 1 99 ? -3.107 9.028 8.584 1.00 88.38 99 ARG A CA 1
ATOM 830 C C . ARG A 1 99 ? -1.887 8.242 8.103 1.00 88.38 99 ARG A C 1
ATOM 832 O O . ARG A 1 99 ? -1.689 8.142 6.897 1.00 88.38 99 ARG A O 1
ATOM 839 N N . ASP A 1 100 ? -1.065 7.722 9.005 1.00 89.88 100 ASP A N 1
ATOM 840 C CA . ASP A 1 100 ? 0.196 7.068 8.643 1.00 89.88 100 ASP A CA 1
ATOM 841 C C . ASP A 1 100 ? -0.061 5.737 7.907 1.00 89.88 100 ASP A C 1
ATOM 843 O O . ASP A 1 100 ? 0.586 5.458 6.897 1.00 89.88 100 ASP A O 1
ATOM 847 N N . TYR A 1 101 ? -1.083 4.977 8.319 1.00 92.56 101 TYR A N 1
ATOM 848 C CA . TYR A 1 101 ? -1.570 3.811 7.577 1.00 92.56 101 TYR A CA 1
ATOM 849 C C . TYR A 1 101 ? -2.125 4.185 6.197 1.00 92.56 101 TYR A C 1
ATOM 851 O O . TYR A 1 101 ? -1.856 3.492 5.216 1.00 92.56 101 TYR A O 1
ATOM 859 N N . ASN A 1 102 ? -2.852 5.301 6.081 1.00 91.00 102 ASN A N 1
ATOM 860 C CA . ASN A 1 102 ? -3.298 5.785 4.774 1.00 91.00 102 ASN A CA 1
ATOM 861 C C . ASN A 1 102 ? -2.142 6.191 3.867 1.00 91.00 102 ASN A C 1
ATOM 863 O O . ASN A 1 102 ? -2.207 5.927 2.672 1.00 91.00 102 ASN A O 1
ATOM 867 N N . GLU A 1 103 ? -1.102 6.825 4.402 1.00 90.38 103 GLU A N 1
ATOM 868 C CA . GLU A 1 103 ? 0.069 7.196 3.610 1.00 90.38 103 GLU A CA 1
ATOM 869 C C . GLU A 1 103 ? 0.789 5.950 3.087 1.00 90.38 103 GLU A C 1
ATOM 871 O O . GLU A 1 103 ? 1.121 5.881 1.902 1.00 90.38 103 GLU A O 1
ATOM 876 N N . LEU A 1 104 ? 0.949 4.935 3.943 1.00 93.00 104 LEU A N 1
ATOM 877 C CA . LEU A 1 104 ? 1.532 3.649 3.570 1.00 93.00 104 LEU A CA 1
ATOM 878 C C . LEU A 1 104 ? 0.716 2.942 2.479 1.00 93.00 104 LEU A C 1
ATOM 880 O O . LEU A 1 104 ? 1.287 2.486 1.488 1.00 93.00 104 LEU A O 1
ATOM 884 N N . ALA A 1 105 ? -0.611 2.895 2.624 1.00 94.06 105 ALA A N 1
ATOM 885 C CA . ALA A 1 105 ? -1.500 2.367 1.592 1.00 94.06 105 ALA A CA 1
ATOM 886 C C . ALA A 1 105 ? -1.388 3.166 0.288 1.00 94.06 105 ALA A C 1
ATOM 888 O O . ALA A 1 105 ? -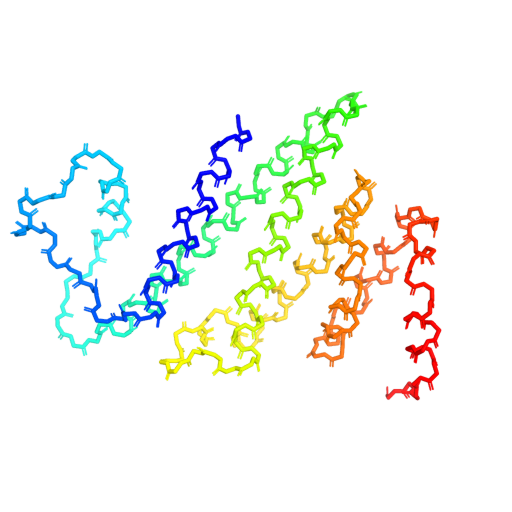1.288 2.583 -0.785 1.00 94.06 105 ALA A O 1
ATOM 889 N N . SER A 1 106 ? -1.394 4.497 0.393 1.00 92.56 106 SER A N 1
ATOM 890 C CA . SER A 1 106 ? -1.400 5.420 -0.739 1.00 92.56 106 SER A CA 1
ATOM 891 C C . SER A 1 106 ? -0.164 5.245 -1.605 1.00 92.56 106 SER A C 1
ATOM 893 O O . SER A 1 106 ? -0.295 5.010 -2.799 1.00 92.56 106 SER A O 1
ATOM 895 N N . ILE A 1 107 ? 1.032 5.287 -1.012 1.00 92.19 107 ILE A N 1
ATOM 896 C CA . ILE A 1 107 ? 2.259 5.169 -1.801 1.00 92.19 107 ILE A CA 1
ATOM 897 C C . ILE A 1 107 ? 2.372 3.801 -2.478 1.00 92.19 107 ILE A C 1
ATOM 899 O O . ILE A 1 107 ? 2.749 3.726 -3.642 1.00 92.19 107 ILE A O 1
ATOM 903 N N . CYS A 1 108 ? 2.016 2.724 -1.776 1.00 94.94 108 CYS A N 1
ATOM 904 C CA . CYS A 1 108 ? 2.081 1.381 -2.337 1.00 94.94 108 CYS A CA 1
ATOM 905 C C . CYS A 1 108 ? 1.082 1.216 -3.488 1.00 94.94 108 CYS A C 1
ATOM 907 O O . CYS A 1 108 ? 1.447 0.707 -4.543 1.00 94.94 108 CYS A O 1
ATOM 909 N N . ASP A 1 109 ? -0.157 1.675 -3.294 1.00 95.38 109 ASP A N 1
ATOM 910 C CA . ASP A 1 109 ? -1.225 1.589 -4.290 1.00 95.38 109 ASP A CA 1
ATOM 911 C C . ASP A 1 109 ? -0.924 2.438 -5.530 1.00 95.38 109 ASP A C 1
ATOM 913 O O . ASP A 1 109 ? -1.142 1.977 -6.647 1.00 95.38 109 ASP A O 1
ATOM 917 N N . ASP A 1 110 ? -0.369 3.641 -5.356 1.00 93.69 110 ASP A N 1
ATOM 918 C CA . ASP A 1 110 ? -0.044 4.535 -6.470 1.00 93.69 110 ASP A CA 1
ATOM 919 C C . ASP A 1 110 ? 0.958 3.890 -7.440 1.00 93.69 110 ASP A C 1
ATOM 921 O O . ASP A 1 110 ? 0.741 3.905 -8.651 1.00 93.69 110 ASP A O 1
ATOM 925 N N . TYR A 1 111 ? 2.032 3.278 -6.928 1.00 94.94 111 TYR A N 1
ATOM 926 C CA . TYR A 1 111 ? 3.023 2.617 -7.784 1.00 94.94 111 TYR A CA 1
ATOM 927 C C . TYR A 1 111 ? 2.568 1.244 -8.277 1.00 94.94 111 TYR A C 1
ATOM 929 O O . TYR A 1 111 ? 2.865 0.892 -9.419 1.00 94.94 111 TYR A O 1
ATOM 937 N N . LEU A 1 112 ? 1.811 0.492 -7.471 1.00 95.50 112 LEU A N 1
ATOM 938 C CA . LEU A 1 112 ? 1.256 -0.787 -7.911 1.00 95.50 112 LEU A CA 1
ATOM 939 C C . LEU A 1 112 ? 0.292 -0.591 -9.090 1.00 95.50 112 LEU A C 1
ATOM 941 O O . LEU A 1 112 ? 0.371 -1.329 -10.065 1.00 95.50 112 LEU A O 1
ATOM 945 N N . ARG A 1 113 ? -0.556 0.447 -9.058 1.00 94.69 113 ARG A N 1
ATOM 946 C CA . ARG A 1 113 ? -1.444 0.786 -10.185 1.00 94.69 113 ARG A CA 1
ATOM 947 C C . ARG A 1 113 ? -0.677 1.155 -11.444 1.00 94.69 113 ARG A C 1
ATOM 949 O O . ARG A 1 113 ? -1.049 0.707 -12.521 1.00 94.69 113 ARG A O 1
ATOM 956 N N . ARG A 1 114 ? 0.393 1.946 -11.321 1.00 94.31 114 ARG A N 1
ATOM 957 C CA . ARG A 1 114 ? 1.245 2.288 -12.472 1.00 94.31 114 ARG A CA 1
ATOM 958 C C . ARG A 1 114 ? 1.831 1.041 -13.120 1.00 94.31 114 ARG A C 1
ATOM 960 O O . ARG A 1 114 ? 1.854 0.942 -14.342 1.00 94.31 114 ARG A O 1
ATOM 967 N N . PHE A 1 115 ? 2.257 0.082 -12.302 1.00 94.50 115 PHE A N 1
ATOM 968 C CA . PHE A 1 115 ? 2.725 -1.213 -12.777 1.00 94.50 115 PHE A CA 1
ATOM 969 C C . PHE A 1 115 ? 1.606 -2.026 -13.450 1.00 94.50 115 PHE A C 1
ATOM 971 O O . PHE A 1 115 ? 1.779 -2.461 -14.582 1.00 94.50 115 PHE A O 1
ATOM 978 N N . GLU A 1 116 ? 0.441 -2.173 -12.811 1.00 93.75 116 GLU A N 1
ATOM 979 C CA . GLU A 1 116 ? -0.718 -2.896 -13.367 1.00 93.75 116 GLU A CA 1
ATOM 980 C C . GLU A 1 116 ? -1.207 -2.309 -14.702 1.00 93.75 116 GLU A C 1
ATOM 982 O O . GLU A 1 116 ? -1.571 -3.048 -15.618 1.00 93.75 116 GLU A O 1
ATOM 987 N N . ASN A 1 117 ? -1.194 -0.980 -14.827 1.00 92.50 117 ASN A N 1
ATOM 988 C CA . ASN A 1 117 ? -1.640 -0.260 -16.018 1.00 92.50 117 ASN A CA 1
ATOM 989 C C . ASN A 1 117 ? -0.567 -0.170 -17.117 1.00 92.50 117 ASN A C 1
ATOM 991 O O . ASN A 1 117 ? -0.857 0.355 -18.192 1.00 92.50 117 ASN A O 1
ATOM 995 N N . ASN A 1 118 ? 0.647 -0.680 -16.881 1.00 88.12 118 ASN A N 1
ATOM 996 C CA . ASN A 1 118 ? 1.808 -0.517 -17.764 1.00 88.12 118 ASN A CA 1
ATOM 997 C C . ASN A 1 118 ? 2.121 0.963 -18.076 1.00 88.12 118 ASN A C 1
ATOM 999 O O . ASN A 1 118 ? 2.471 1.311 -19.201 1.00 88.12 118 ASN A O 1
ATOM 1003 N N . GLU A 1 119 ? 1.994 1.843 -17.077 1.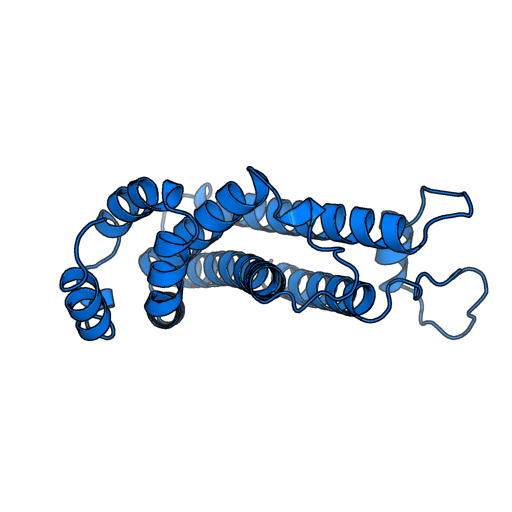00 87.62 119 GLU A N 1
ATOM 1004 C CA . GLU A 1 119 ? 2.321 3.279 -17.179 1.00 87.62 119 GLU A CA 1
ATOM 1005 C C . GLU A 1 119 ? 3.839 3.552 -17.126 1.00 87.62 119 GLU A C 1
ATOM 1007 O O . GLU A 1 119 ? 4.278 4.698 -17.201 1.00 87.62 119 GLU A O 1
ATOM 1012 N N . ASP A 1 120 ? 4.648 2.502 -16.990 1.00 83.75 120 ASP A N 1
ATOM 1013 C CA . ASP A 1 120 ? 6.105 2.551 -16.963 1.00 83.75 120 ASP A CA 1
ATOM 1014 C C . ASP A 1 120 ? 6.693 2.002 -18.269 1.00 83.75 120 ASP A C 1
ATOM 1016 O O . ASP A 1 120 ? 6.884 0.798 -18.439 1.00 83.75 120 ASP A O 1
ATOM 1020 N N . GLU A 1 121 ? 7.010 2.910 -19.193 1.00 80.12 121 GLU A N 1
ATOM 1021 C CA . GLU A 1 121 ? 7.569 2.582 -20.512 1.00 80.12 121 GLU A CA 1
ATOM 1022 C C . GLU A 1 121 ? 8.917 1.843 -20.434 1.00 80.12 121 GLU A C 1
ATOM 1024 O O . GLU A 1 121 ? 9.277 1.104 -21.353 1.00 80.12 121 GLU A O 1
ATOM 1029 N N . ASN A 1 122 ? 9.669 2.027 -19.342 1.00 82.31 122 ASN A N 1
ATOM 1030 C CA . ASN A 1 122 ? 11.024 1.502 -19.176 1.00 82.31 122 ASN A CA 1
ATOM 1031 C C . ASN A 1 122 ? 11.078 0.222 -18.325 1.00 82.31 122 ASN A C 1
ATOM 1033 O O . ASN A 1 122 ? 12.164 -0.327 -18.136 1.00 82.31 122 ASN A O 1
ATOM 1037 N N . ASN A 1 123 ? 9.930 -0.281 -17.851 1.00 87.44 123 ASN A N 1
ATOM 1038 C CA . ASN A 1 123 ? 9.804 -1.478 -17.008 1.00 87.44 123 ASN A CA 1
ATOM 1039 C C . ASN A 1 123 ? 10.614 -1.434 -15.692 1.00 87.44 123 ASN A C 1
ATOM 1041 O O . ASN A 1 123 ? 10.909 -2.482 -15.112 1.00 87.44 123 ASN A O 1
ATOM 1045 N N . LEU A 1 124 ? 10.937 -0.239 -15.200 1.00 87.00 124 LEU A N 1
ATOM 1046 C CA . LEU A 1 124 ? 11.636 0.044 -13.941 1.00 87.00 124 LEU A CA 1
ATOM 1047 C C . LEU A 1 124 ? 10.878 -0.417 -12.682 1.00 87.00 124 LEU A C 1
ATOM 1049 O O . LEU A 1 124 ? 11.476 -0.602 -11.629 1.00 87.00 124 LEU A O 1
ATOM 1053 N N . LEU A 1 125 ? 9.562 -0.611 -12.760 1.00 91.88 125 LEU A N 1
ATOM 1054 C CA . LEU A 1 125 ? 8.731 -1.123 -11.668 1.00 91.88 125 LEU A CA 1
ATOM 1055 C C . LEU A 1 125 ? 8.695 -2.657 -11.618 1.00 91.88 125 LEU A C 1
ATOM 1057 O O . LEU A 1 125 ? 8.157 -3.231 -10.668 1.00 91.88 125 LEU A O 1
ATOM 1061 N N . THR A 1 126 ? 9.283 -3.342 -12.604 1.00 91.06 126 THR A N 1
ATOM 1062 C CA . THR A 1 126 ? 9.246 -4.809 -12.689 1.00 91.06 126 THR A CA 1
ATOM 1063 C C . THR A 1 126 ? 9.901 -5.452 -11.476 1.00 91.06 126 THR A C 1
ATOM 1065 O O . THR A 1 126 ? 9.299 -6.320 -10.850 1.00 91.06 126 THR A O 1
ATOM 1068 N N . ASN A 1 127 ? 11.092 -5.010 -11.072 1.00 88.62 127 ASN A N 1
ATOM 1069 C CA . ASN A 1 127 ? 11.754 -5.580 -9.893 1.00 88.62 127 ASN A CA 1
ATOM 1070 C C . ASN A 1 127 ? 10.987 -5.306 -8.594 1.00 88.62 127 ASN A C 1
ATOM 1072 O O . ASN A 1 127 ? 11.110 -6.059 -7.629 1.00 88.62 127 ASN A O 1
ATOM 1076 N N . LEU A 1 128 ? 10.178 -4.246 -8.571 1.00 90.25 128 LEU A N 1
ATOM 1077 C CA . LEU A 1 128 ? 9.404 -3.850 -7.404 1.00 90.25 128 LEU A CA 1
ATOM 1078 C C . LEU A 1 128 ? 8.188 -4.750 -7.170 1.00 90.25 128 LEU A C 1
ATOM 1080 O O . LEU A 1 128 ? 7.862 -5.047 -6.020 1.00 90.25 128 LEU A O 1
ATOM 1084 N N . PHE A 1 129 ? 7.520 -5.183 -8.243 1.00 94.06 129 PHE A N 1
ATOM 1085 C CA . PHE A 1 129 ? 6.209 -5.837 -8.151 1.00 94.06 129 PHE A CA 1
ATOM 1086 C C . PHE A 1 129 ? 6.116 -7.209 -8.821 1.00 94.06 129 PHE A C 1
ATOM 1088 O O . PHE A 1 129 ? 5.109 -7.896 -8.645 1.00 94.06 129 PHE A O 1
ATOM 1095 N N . ASN A 1 130 ? 7.139 -7.662 -9.547 1.00 88.94 130 ASN A N 1
ATOM 1096 C CA . ASN A 1 130 ? 7.094 -8.965 -10.202 1.00 88.94 130 ASN A CA 1
ATOM 1097 C C . ASN A 1 130 ? 7.117 -10.127 -9.185 1.00 88.94 130 ASN A C 1
ATOM 1099 O O . ASN A 1 130 ? 7.716 -10.061 -8.105 1.00 88.94 130 ASN A O 1
ATOM 1103 N N . GLY A 1 131 ? 6.447 -11.220 -9.546 1.00 88.25 131 GLY A N 1
ATOM 1104 C CA . GLY A 1 131 ? 6.368 -12.442 -8.753 1.00 88.25 131 GLY A CA 1
ATOM 1105 C C . GLY A 1 131 ? 5.729 -12.246 -7.374 1.00 88.25 131 GLY A C 1
ATOM 1106 O O . GLY A 1 131 ? 4.603 -11.771 -7.230 1.00 88.25 131 GLY A O 1
ATOM 1107 N N . ASP A 1 132 ? 6.434 -12.681 -6.331 1.00 90.50 132 ASP A N 1
ATOM 1108 C CA . ASP A 1 132 ? 5.918 -12.670 -4.958 1.00 90.50 132 ASP A CA 1
ATOM 1109 C C . ASP A 1 132 ? 5.936 -11.270 -4.315 1.00 90.50 132 ASP A C 1
ATOM 1111 O O . ASP A 1 132 ? 5.185 -11.011 -3.374 1.00 90.50 132 ASP A O 1
ATOM 1115 N N . HIS A 1 133 ? 6.739 -10.337 -4.841 1.00 90.31 133 HIS A N 1
ATOM 1116 C CA . HIS A 1 133 ? 6.815 -8.972 -4.313 1.00 90.31 133 HIS A CA 1
ATOM 1117 C C . HIS A 1 133 ? 5.495 -8.215 -4.494 1.00 90.31 133 HIS A C 1
ATOM 1119 O O . HIS A 1 133 ? 5.010 -7.614 -3.535 1.00 90.31 133 HIS A O 1
ATOM 1125 N N . GLY A 1 134 ? 4.859 -8.319 -5.665 1.00 92.75 134 GLY A N 1
ATOM 1126 C CA . GLY A 1 134 ? 3.547 -7.715 -5.914 1.00 92.75 134 GLY A CA 1
ATOM 1127 C C . GLY A 1 134 ? 2.475 -8.223 -4.950 1.00 92.75 134 GLY A C 1
ATOM 1128 O O . GLY A 1 134 ? 1.731 -7.423 -4.393 1.00 92.75 134 GLY A O 1
ATOM 1129 N N . ASN A 1 135 ? 2.469 -9.529 -4.653 1.00 93.06 135 ASN A N 1
ATOM 1130 C CA . ASN A 1 135 ? 1.549 -10.116 -3.671 1.00 93.06 135 ASN A CA 1
ATOM 1131 C C . ASN A 1 135 ? 1.760 -9.530 -2.266 1.00 93.06 135 ASN A C 1
ATOM 1133 O O . ASN A 1 135 ? 0.804 -9.109 -1.621 1.00 93.06 135 ASN A O 1
ATOM 1137 N N . LYS A 1 136 ? 3.013 -9.426 -1.808 1.00 94.12 136 LYS A N 1
ATOM 1138 C CA . LYS A 1 136 ? 3.343 -8.830 -0.501 1.00 94.12 136 LYS A CA 1
ATOM 1139 C C . LYS A 1 136 ? 2.957 -7.356 -0.408 1.00 94.12 136 LYS A C 1
ATOM 1141 O O . LYS A 1 136 ? 2.542 -6.893 0.654 1.00 94.12 136 LYS A O 1
ATOM 1146 N N . ILE A 1 137 ? 3.107 -6.603 -1.498 1.00 95.25 137 ILE A N 1
ATOM 1147 C CA . ILE A 1 137 ? 2.678 -5.204 -1.547 1.00 95.25 137 ILE A CA 1
ATOM 1148 C C . ILE A 1 137 ? 1.149 -5.103 -1.553 1.00 95.25 137 ILE A C 1
ATOM 1150 O O . ILE A 1 137 ? 0.607 -4.281 -0.818 1.00 95.25 137 ILE A O 1
ATOM 1154 N N . ALA A 1 138 ? 0.449 -5.956 -2.300 1.00 95.88 138 ALA A N 1
ATOM 1155 C CA . ALA A 1 138 ? -1.009 -6.027 -2.286 1.00 95.88 138 ALA A CA 1
ATOM 1156 C C . ALA A 1 138 ? -1.551 -6.330 -0.877 1.00 95.88 138 ALA A C 1
ATOM 1158 O O . ALA A 1 138 ? -2.417 -5.608 -0.378 1.00 95.88 138 ALA A O 1
ATOM 1159 N N . GLU A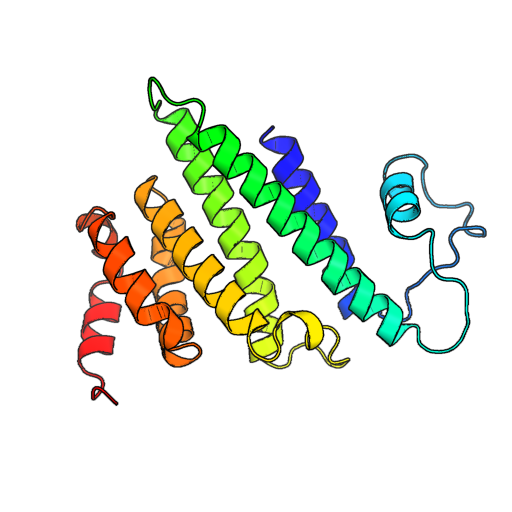 1 139 ? -0.978 -7.318 -0.184 1.00 95.50 139 GLU A N 1
ATOM 1160 C CA . GLU A 1 139 ? -1.287 -7.614 1.222 1.00 95.50 139 GLU A CA 1
ATOM 1161 C C . GLU A 1 139 ? -1.019 -6.406 2.131 1.00 95.50 139 GLU A C 1
ATOM 1163 O O . GLU A 1 139 ? -1.829 -6.079 3.002 1.00 95.50 139 GLU A O 1
ATOM 1168 N N . LEU A 1 140 ? 0.096 -5.700 1.917 1.00 95.50 140 LEU A N 1
ATOM 1169 C CA . LEU A 1 140 ? 0.426 -4.499 2.677 1.00 95.50 140 LEU A CA 1
ATOM 1170 C C . LEU A 1 140 ? -0.587 -3.369 2.454 1.00 95.50 140 LEU A C 1
ATOM 1172 O O . LEU A 1 140 ? -0.976 -2.720 3.426 1.00 95.50 140 LEU A O 1
ATOM 1176 N N . ILE A 1 141 ? -1.024 -3.134 1.213 1.00 95.56 141 ILE A N 1
ATOM 1177 C CA . ILE A 1 141 ? -2.053 -2.136 0.880 1.00 95.56 141 ILE A CA 1
ATOM 1178 C C . ILE A 1 141 ? -3.350 -2.492 1.593 1.00 95.56 141 ILE A C 1
ATOM 1180 O O . ILE A 1 141 ? -3.886 -1.664 2.328 1.00 95.56 141 ILE A O 1
ATOM 1184 N N . VAL A 1 142 ? -3.811 -3.733 1.435 1.00 95.00 142 VAL A N 1
ATOM 1185 C CA . VAL A 1 142 ? -5.025 -4.246 2.075 1.00 95.00 142 VAL A CA 1
ATOM 1186 C C . VAL A 1 142 ? -4.966 -4.042 3.586 1.00 95.00 142 VAL A C 1
ATOM 1188 O O . VAL A 1 142 ? -5.845 -3.396 4.157 1.00 95.00 142 VAL A O 1
ATOM 1191 N N . LYS A 1 143 ? -3.897 -4.517 4.235 1.00 94.19 143 LYS A N 1
ATOM 1192 C CA . LYS A 1 143 ? -3.711 -4.366 5.681 1.00 94.19 143 LYS A CA 1
ATOM 1193 C C . LYS A 1 143 ? -3.743 -2.897 6.097 1.00 94.19 143 LYS A C 1
ATOM 1195 O O . LYS A 1 143 ? -4.405 -2.555 7.071 1.00 94.19 143 LYS A O 1
ATOM 1200 N N . SER A 1 144 ? -3.043 -2.034 5.365 1.00 94.19 144 SER A N 1
ATOM 1201 C CA . SER A 1 144 ? -2.915 -0.615 5.703 1.00 94.19 144 SER A CA 1
ATOM 1202 C C . SER A 1 144 ? -4.236 0.139 5.535 1.00 94.19 144 SER A C 1
ATOM 1204 O O . SER A 1 144 ? -4.588 0.930 6.403 1.00 94.19 144 SER A O 1
ATOM 1206 N N . VAL A 1 145 ? -5.012 -0.133 4.480 1.00 93.31 145 VAL A N 1
ATOM 1207 C CA . VAL A 1 145 ? -6.351 0.458 4.297 1.00 93.31 145 VAL A CA 1
ATOM 1208 C C . VAL A 1 145 ? -7.303 0.003 5.402 1.00 93.31 145 VAL A C 1
ATOM 1210 O O . VAL A 1 145 ? -7.985 0.823 6.009 1.00 93.31 145 VAL A O 1
ATOM 1213 N N . LEU A 1 146 ? -7.339 -1.295 5.708 1.00 92.12 146 LEU A N 1
ATOM 1214 C CA . LEU A 1 146 ? -8.244 -1.828 6.729 1.00 92.12 146 LEU A CA 1
ATOM 1215 C C . LEU A 1 146 ? -7.885 -1.315 8.133 1.00 92.12 146 LEU A C 1
ATOM 1217 O O . LEU A 1 146 ? -8.770 -0.950 8.908 1.00 92.12 146 LEU A O 1
ATOM 1221 N N . LEU A 1 147 ? -6.592 -1.197 8.448 1.00 91.75 147 LEU A N 1
ATOM 1222 C CA . LEU A 1 147 ? -6.146 -0.593 9.704 1.00 91.75 147 LEU A CA 1
ATOM 1223 C C . LEU A 1 147 ? -6.413 0.915 9.744 1.00 91.75 147 LEU A C 1
ATOM 1225 O O . LEU A 1 147 ? -6.835 1.416 10.784 1.00 91.75 147 LEU A O 1
ATOM 1229 N N . SER A 1 148 ? -6.265 1.649 8.637 1.00 91.44 148 SER A N 1
ATOM 1230 C CA . SER A 1 148 ? -6.631 3.070 8.623 1.00 91.44 148 SER A CA 1
ATOM 1231 C C . SER A 1 148 ? -8.127 3.271 8.885 1.00 91.44 148 SER A C 1
ATOM 1233 O O . SER A 1 148 ? -8.500 4.184 9.625 1.00 91.44 148 SER A O 1
ATOM 1235 N N . MET A 1 149 ? -8.978 2.385 8.356 1.00 89.75 149 MET A N 1
ATOM 1236 C CA . MET A 1 149 ? -10.413 2.361 8.650 1.00 89.75 149 MET A CA 1
ATOM 1237 C C . MET A 1 149 ? -10.675 2.067 10.126 1.00 89.75 149 MET A C 1
ATOM 1239 O O . MET A 1 149 ? -11.403 2.819 10.764 1.00 89.75 149 MET A O 1
ATOM 1243 N N . LYS A 1 150 ? -10.024 1.053 10.709 1.00 89.00 150 LYS A N 1
ATOM 1244 C CA . LYS A 1 150 ? -10.127 0.745 12.147 1.00 89.00 150 LYS A CA 1
ATOM 1245 C C . LYS A 1 150 ? -9.866 1.970 13.036 1.00 89.00 150 LYS A C 1
ATOM 1247 O O . LYS A 1 150 ? -10.561 2.150 14.030 1.00 89.00 150 LYS A O 1
ATOM 1252 N N . TYR A 1 151 ? -8.918 2.830 12.661 1.00 87.56 151 TYR A N 1
ATOM 1253 C CA . TYR A 1 151 ? -8.613 4.083 13.369 1.00 87.56 151 TYR A CA 1
ATOM 1254 C C . TYR A 1 151 ? -9.463 5.291 12.916 1.00 87.56 151 TYR A C 1
ATOM 1256 O O . TYR A 1 151 ? -9.096 6.438 13.166 1.00 87.56 151 TYR A O 1
ATOM 1264 N N . GLY A 1 152 ? -10.592 5.061 12.242 1.00 81.69 152 GLY A N 1
ATOM 1265 C CA . GLY A 1 152 ? -11.581 6.088 11.906 1.00 81.69 152 GLY A CA 1
ATOM 1266 C C . GLY A 1 152 ? -11.325 6.847 10.603 1.00 81.69 152 GLY A C 1
ATOM 1267 O O . GLY A 1 152 ? -11.849 7.947 10.426 1.00 81.69 152 GLY A O 1
ATOM 1268 N N . SER A 1 153 ? -10.516 6.316 9.677 1.00 79.75 153 SER A N 1
ATOM 1269 C CA . SER A 1 153 ? -10.324 6.978 8.384 1.00 79.75 153 SER A CA 1
ATOM 1270 C C . SER A 1 153 ? -11.508 6.820 7.432 1.00 79.75 153 SER A C 1
ATOM 1272 O O . SER A 1 153 ? -11.779 5.726 6.934 1.00 79.75 153 SER A O 1
ATOM 1274 N N . ASN A 1 154 ? -12.091 7.947 7.025 1.00 79.12 154 ASN A N 1
ATOM 1275 C CA . ASN A 1 154 ? -13.030 7.982 5.902 1.00 79.12 154 ASN A CA 1
ATOM 1276 C C . ASN A 1 154 ? -12.341 7.810 4.532 1.00 79.12 154 ASN A C 1
ATOM 1278 O O . ASN A 1 154 ? -12.990 7.423 3.563 1.00 79.12 154 ASN A O 1
ATOM 1282 N N . GLU A 1 155 ? -11.032 8.071 4.426 1.00 77.94 155 GLU A N 1
ATOM 1283 C CA . GLU A 1 155 ? -10.278 7.868 3.177 1.00 77.94 155 GLU A CA 1
ATOM 1284 C C . GLU A 1 155 ? -10.111 6.379 2.845 1.00 77.94 155 GLU A C 1
ATOM 1286 O O . GLU A 1 155 ? -10.069 6.014 1.671 1.00 77.94 155 GLU A O 1
ATOM 1291 N N . GLY A 1 156 ? -10.085 5.508 3.860 1.00 75.75 156 GLY A N 1
ATOM 1292 C CA . GLY A 1 156 ? -10.028 4.061 3.656 1.00 75.75 156 GLY A CA 1
ATOM 1293 C C . GLY A 1 156 ? -11.274 3.517 2.946 1.00 75.75 156 GLY A C 1
ATOM 1294 O O . GLY A 1 156 ? -11.152 2.746 1.997 1.00 75.75 156 GLY A O 1
ATOM 1295 N N . ILE A 1 157 ? -12.467 4.012 3.304 1.00 79.75 157 ILE A N 1
ATOM 1296 C CA . ILE A 1 157 ? -13.738 3.631 2.656 1.00 79.75 157 ILE A CA 1
ATOM 1297 C C . ILE A 1 157 ? -13.746 4.034 1.177 1.00 79.75 157 ILE A C 1
ATOM 1299 O O . ILE A 1 157 ? -14.190 3.273 0.320 1.00 79.75 157 ILE A O 1
ATOM 1303 N N . LYS A 1 158 ? -13.196 5.205 0.835 1.00 83.38 158 LYS A N 1
ATOM 1304 C CA . LYS A 1 158 ? -13.099 5.655 -0.567 1.00 83.38 158 LYS A CA 1
ATOM 1305 C C . LYS A 1 158 ? -12.243 4.724 -1.429 1.00 83.38 158 LYS A C 1
ATOM 1307 O O . LYS A 1 158 ? -12.400 4.708 -2.648 1.00 83.38 158 LYS A O 1
ATOM 1312 N N . ARG A 1 159 ? -11.357 3.938 -0.809 1.00 86.62 159 ARG A N 1
ATOM 1313 C CA . ARG A 1 159 ? -10.518 2.930 -1.470 1.00 86.62 159 ARG A CA 1
ATOM 1314 C C . ARG A 1 159 ? -11.171 1.547 -1.520 1.00 86.62 159 ARG A C 1
ATOM 1316 O O . ARG A 1 159 ? -10.543 0.619 -2.018 1.00 86.62 159 ARG A O 1
ATOM 1323 N N . PHE A 1 160 ? -12.420 1.387 -1.078 1.00 83.19 160 PHE A N 1
ATOM 1324 C CA . PHE A 1 160 ? -13.089 0.083 -1.072 1.00 83.19 160 PHE A CA 1
ATOM 1325 C C . PHE A 1 160 ? -13.198 -0.536 -2.473 1.00 83.19 160 PHE A C 1
ATOM 1327 O O . PHE A 1 160 ? -12.897 -1.713 -2.656 1.00 83.19 160 PHE A O 1
ATOM 1334 N N . SER A 1 161 ? -13.500 0.271 -3.494 1.00 85.75 161 SER A N 1
ATOM 1335 C CA . SER A 1 161 ? -13.500 -0.188 -4.890 1.00 85.75 161 SER A CA 1
ATOM 1336 C C . SER A 1 161 ? -12.138 -0.733 -5.323 1.00 85.75 161 SER A C 1
ATOM 1338 O O . SER A 1 161 ? -12.067 -1.711 -6.064 1.00 85.75 161 SER A O 1
ATOM 1340 N N . ARG A 1 162 ? -11.050 -0.136 -4.825 1.00 91.50 162 ARG A N 1
ATOM 1341 C CA . ARG A 1 162 ? -9.694 -0.615 -5.074 1.00 91.50 162 ARG A CA 1
ATOM 1342 C C . ARG A 1 162 ? -9.392 -1.905 -4.317 1.00 91.50 162 ARG A C 1
ATOM 1344 O O . ARG A 1 162 ? -8.751 -2.773 -4.891 1.00 91.50 162 ARG A O 1
ATOM 1351 N N . LEU A 1 163 ? -9.870 -2.067 -3.082 1.00 90.31 163 LEU A N 1
ATOM 1352 C CA . LEU A 1 163 ? -9.725 -3.334 -2.352 1.00 90.31 163 LEU A CA 1
ATOM 1353 C C . LEU A 1 163 ? -10.339 -4.501 -3.134 1.00 90.31 163 LEU A C 1
ATOM 1355 O O . LEU A 1 163 ? -9.704 -5.543 -3.253 1.00 90.31 163 LEU A O 1
ATOM 1359 N N . LEU A 1 164 ? -11.517 -4.303 -3.737 1.00 88.88 164 LEU A N 1
ATOM 1360 C CA . LEU A 1 164 ? -12.147 -5.319 -4.589 1.00 88.88 164 LEU A CA 1
ATOM 1361 C C . LEU A 1 164 ? -11.303 -5.651 -5.831 1.00 88.88 164 LEU A C 1
ATOM 1363 O O . LEU A 1 164 ? -11.185 -6.812 -6.200 1.00 88.88 164 LEU A O 1
ATOM 1367 N N . GLN A 1 165 ? -10.679 -4.651 -6.460 1.00 91.31 165 GLN A N 1
ATOM 1368 C CA . GLN A 1 165 ? -9.772 -4.890 -7.591 1.00 91.31 165 GLN A CA 1
ATOM 1369 C C . GLN A 1 165 ? -8.511 -5.653 -7.169 1.00 91.31 165 GLN A C 1
ATOM 1371 O O . GLN A 1 165 ? -8.071 -6.546 -7.886 1.00 91.31 165 GLN A O 1
ATOM 1376 N N . ILE A 1 166 ? -7.932 -5.314 -6.012 1.00 92.94 166 ILE A N 1
ATOM 1377 C CA . ILE A 1 166 ? -6.747 -6.001 -5.483 1.00 92.94 166 ILE A CA 1
ATOM 1378 C C . ILE A 1 166 ? -7.069 -7.462 -5.173 1.00 92.94 166 ILE A C 1
ATOM 1380 O O . ILE A 1 166 ? -6.243 -8.318 -5.453 1.00 92.94 166 ILE A O 1
ATOM 1384 N N . VAL A 1 167 ? -8.258 -7.761 -4.652 1.00 89.81 167 VAL A N 1
ATOM 1385 C CA . VAL A 1 167 ? -8.723 -9.144 -4.470 1.00 89.81 167 VAL A CA 1
ATOM 1386 C C . VAL A 1 167 ? -8.746 -9.908 -5.788 1.00 89.81 167 VAL A C 1
ATOM 1388 O O . VAL A 1 167 ? -8.216 -11.016 -5.857 1.00 89.81 167 VAL A O 1
ATOM 1391 N N . ASP A 1 168 ? -9.326 -9.301 -6.825 1.00 89.50 168 ASP A N 1
ATOM 1392 C CA . ASP A 1 168 ? -9.461 -9.924 -8.142 1.00 89.50 168 ASP A CA 1
ATOM 1393 C C . ASP A 1 168 ? -8.072 -10.190 -8.778 1.00 89.50 168 ASP A C 1
ATOM 1395 O O . ASP A 1 168 ? -7.859 -11.237 -9.391 1.00 89.50 168 ASP A O 1
ATOM 1399 N N . LEU A 1 169 ? -7.110 -9.271 -8.612 1.00 91.62 169 LEU A N 1
ATOM 1400 C CA . LEU A 1 169 ? -5.753 -9.367 -9.182 1.00 91.62 169 LEU A CA 1
ATOM 1401 C C . LEU A 1 169 ? -4.762 -10.167 -8.315 1.00 91.62 169 LEU A C 1
ATOM 1403 O O . LEU A 1 169 ? -3.847 -10.800 -8.843 1.00 91.62 169 LEU A O 1
ATOM 1407 N N . TYR A 1 170 ? -4.944 -10.157 -6.994 1.00 93.69 170 TYR A N 1
ATOM 1408 C CA . TYR A 1 170 ? -4.073 -10.788 -5.999 1.00 93.69 170 TYR A CA 1
ATOM 1409 C C . TYR A 1 170 ? -4.903 -11.631 -5.015 1.00 93.69 170 TYR A C 1
ATOM 1411 O O . TYR A 1 170 ? -5.072 -11.251 -3.848 1.00 93.69 170 TYR A O 1
ATOM 1419 N N . PRO A 1 171 ? -5.373 -12.824 -5.430 1.00 88.94 171 PRO A N 1
ATOM 1420 C CA . PRO A 1 171 ? -6.298 -13.639 -4.636 1.00 88.94 171 PRO A CA 1
ATOM 1421 C C . PRO A 1 171 ? -5.770 -14.055 -3.255 1.00 88.94 171 PRO A C 1
ATOM 1423 O O . PRO A 1 171 ? -6.553 -14.291 -2.339 1.00 88.94 171 PRO A O 1
ATOM 1426 N N . LYS A 1 172 ? -4.441 -14.091 -3.065 1.00 90.06 172 LYS A N 1
ATOM 1427 C CA . LYS A 1 172 ? -3.798 -14.374 -1.765 1.00 90.06 172 LYS A CA 1
ATOM 1428 C C . LYS A 1 172 ? -4.203 -13.392 -0.658 1.00 90.06 172 LYS A C 1
ATOM 1430 O O . LYS A 1 172 ? -4.087 -13.712 0.519 1.00 90.06 172 LYS A O 1
ATOM 1435 N N . THR A 1 173 ? -4.696 -12.209 -1.021 1.00 92.12 173 THR A N 1
ATOM 1436 C CA . THR A 1 173 ? -5.126 -11.183 -0.063 1.00 92.12 173 THR A CA 1
ATOM 1437 C C . THR A 1 173 ? -6.469 -11.486 0.612 1.00 92.12 173 THR A C 1
ATOM 1439 O O . THR A 1 173 ? -6.795 -10.848 1.613 1.00 92.12 173 THR A O 1
ATOM 1442 N N . MET A 1 174 ? -7.240 -12.463 0.117 1.00 88.25 174 MET A N 1
ATOM 1443 C CA . MET A 1 174 ? -8.595 -12.752 0.602 1.00 88.25 174 MET A CA 1
ATOM 1444 C C . MET A 1 174 ? -8.658 -13.137 2.079 1.00 88.25 174 MET A C 1
ATOM 1446 O O . MET A 1 174 ? -9.478 -12.589 2.818 1.00 88.25 174 MET A O 1
ATOM 1450 N N . ASP A 1 175 ? -7.772 -14.026 2.528 1.00 88.62 175 ASP A N 1
ATOM 1451 C CA . ASP A 1 175 ? -7.753 -14.478 3.924 1.00 88.62 175 ASP A CA 1
ATOM 1452 C C . ASP A 1 175 ? -7.462 -13.312 4.879 1.00 88.62 175 ASP A C 1
ATOM 1454 O O . ASP A 1 175 ? -8.099 -13.162 5.923 1.00 88.62 175 ASP A O 1
ATOM 1458 N N . LEU A 1 176 ? -6.544 -12.425 4.480 1.00 90.94 176 LEU A N 1
ATOM 1459 C CA . LEU A 1 176 ? -6.199 -11.221 5.232 1.00 90.94 176 LEU A CA 1
ATOM 1460 C C . LEU A 1 176 ? -7.379 -10.245 5.325 1.00 90.94 176 LEU A C 1
ATOM 1462 O O . LEU A 1 176 ? -7.598 -9.647 6.379 1.00 90.94 176 LEU A O 1
ATOM 1466 N N . ILE A 1 177 ? -8.140 -10.076 4.242 1.00 87.06 177 ILE A N 1
ATOM 1467 C CA . ILE A 1 177 ? -9.342 -9.232 4.235 1.00 87.06 177 ILE A CA 1
ATOM 1468 C C . ILE A 1 177 ? -10.386 -9.804 5.185 1.00 87.06 177 ILE A C 1
ATOM 1470 O O . ILE A 1 177 ? -10.914 -9.070 6.018 1.00 87.06 177 ILE A O 1
ATOM 1474 N N . ALA A 1 178 ? -10.657 -11.107 5.095 1.00 86.81 178 ALA A N 1
ATOM 1475 C CA . ALA A 1 178 ? -11.643 -11.772 5.938 1.00 86.81 178 ALA A CA 1
ATOM 1476 C C . ALA A 1 178 ? -11.309 -11.656 7.436 1.00 86.81 178 ALA A C 1
ATOM 1478 O O . ALA A 1 178 ? -12.210 -11.420 8.244 1.00 86.81 178 ALA A O 1
ATOM 1479 N N . ASP A 1 179 ? -10.028 -11.774 7.797 1.00 90.38 179 ASP A N 1
ATOM 1480 C CA . ASP A 1 179 ? -9.545 -11.580 9.169 1.00 90.38 179 ASP A CA 1
ATOM 1481 C C . ASP A 1 179 ? -9.734 -10.126 9.633 1.00 90.38 179 ASP A C 1
ATOM 1483 O O . ASP A 1 179 ? -10.342 -9.854 10.668 1.00 90.38 179 ASP A O 1
ATOM 1487 N N . LYS A 1 180 ? -9.267 -9.160 8.836 1.00 87.38 180 LYS A N 1
ATOM 1488 C CA . LYS A 1 180 ? -9.204 -7.749 9.246 1.00 87.38 180 LYS A CA 1
ATOM 1489 C C . LYS A 1 180 ? -10.547 -7.026 9.192 1.00 87.38 180 LYS A C 1
ATOM 1491 O O . LYS A 1 180 ? -10.757 -6.101 9.973 1.00 87.38 180 LYS A O 1
ATOM 1496 N N . LEU A 1 181 ? -11.474 -7.442 8.327 1.00 86.25 181 LEU A N 1
ATOM 1497 C CA . LEU A 1 181 ? -12.821 -6.862 8.264 1.00 86.25 181 LEU A CA 1
ATOM 1498 C C . LEU A 1 181 ? -13.584 -7.008 9.587 1.00 86.25 181 LEU A C 1
ATOM 1500 O O . LEU A 1 181 ? -14.386 -6.138 9.918 1.00 86.25 181 LEU A O 1
ATOM 1504 N N . GLN A 1 182 ? -13.308 -8.061 10.364 1.00 85.88 182 GLN A N 1
ATOM 1505 C CA . GLN A 1 182 ? -13.945 -8.292 11.666 1.00 85.88 182 GLN A CA 1
ATOM 1506 C C . GLN A 1 182 ? -13.527 -7.259 12.723 1.00 85.88 182 GLN A C 1
ATOM 1508 O O . GLN A 1 182 ? -14.243 -7.055 13.701 1.00 85.88 182 GLN A O 1
ATOM 1513 N N . GLU A 1 183 ? -12.386 -6.591 12.530 1.00 86.75 183 GLU A N 1
ATOM 1514 C CA . GLU A 1 183 ? -11.880 -5.558 13.438 1.00 86.75 183 GLU A CA 1
ATOM 1515 C C . GLU A 1 183 ? -12.463 -4.164 13.152 1.00 86.75 183 GLU A C 1
ATOM 1517 O O . GLU A 1 183 ? -12.274 -3.245 13.953 1.00 86.75 183 GLU A O 1
ATOM 1522 N N . ILE A 1 184 ? -13.144 -3.979 12.016 1.00 86.69 184 ILE A N 1
ATOM 1523 C CA . ILE A 1 184 ? -13.644 -2.676 11.573 1.00 86.69 184 ILE A CA 1
ATOM 1524 C C . ILE A 1 184 ? -15.108 -2.513 11.996 1.00 86.69 184 ILE A C 1
ATOM 1526 O O . ILE A 1 184 ? -15.924 -3.410 11.768 1.00 86.69 184 ILE A O 1
ATOM 1530 N N . PRO A 1 185 ? -15.499 -1.355 12.555 1.00 85.38 185 PRO A N 1
ATOM 1531 C CA . PRO A 1 185 ? -16.897 -1.092 12.855 1.00 85.38 185 PRO A CA 1
ATOM 1532 C C . PRO A 1 185 ? -17.782 -1.181 11.602 1.00 85.38 185 PRO A C 1
ATOM 1534 O O . PRO A 1 185 ? -17.548 -0.485 10.614 1.00 85.38 185 PRO A O 1
ATOM 1537 N N . CYS A 1 186 ? -18.845 -1.992 11.653 1.00 84.69 186 CYS A N 1
ATOM 1538 C CA . CYS A 1 186 ? -19.693 -2.272 10.487 1.00 84.69 186 CYS A CA 1
ATOM 1539 C C . CYS A 1 186 ? -20.321 -1.018 9.850 1.00 84.69 186 CYS A C 1
ATOM 1541 O O . CYS A 1 186 ? -20.568 -0.995 8.645 1.00 84.69 186 CYS A O 1
ATOM 1543 N N . TRP A 1 187 ? -20.537 0.042 10.638 1.00 85.44 187 TRP A N 1
ATOM 1544 C CA . TRP A 1 187 ? -21.098 1.305 10.160 1.00 85.44 187 TRP A CA 1
ATOM 1545 C C . TRP A 1 187 ? -20.200 2.025 9.145 1.00 85.44 187 TRP A C 1
ATOM 1547 O O . TRP A 1 187 ? -20.701 2.824 8.359 1.00 85.44 187 TRP A O 1
ATOM 1557 N N . MET A 1 188 ? -18.897 1.729 9.098 1.00 84.38 188 MET A N 1
ATOM 1558 C CA . MET A 1 188 ? -17.994 2.312 8.099 1.00 84.38 188 MET A CA 1
ATOM 1559 C C . MET A 1 188 ? -18.309 1.849 6.675 1.00 84.38 188 MET A C 1
ATOM 1561 O O . MET A 1 188 ? -17.960 2.528 5.717 1.00 84.38 188 MET A O 1
ATOM 1565 N N . PHE A 1 189 ? -18.997 0.720 6.509 1.00 83.75 189 PHE A N 1
ATOM 1566 C CA . PHE A 1 189 ? -19.296 0.181 5.185 1.00 83.75 189 PHE A CA 1
ATOM 1567 C C . PHE A 1 189 ? -20.599 0.713 4.583 1.00 83.75 189 PHE A C 1
ATOM 1569 O O . PHE A 1 189 ? -20.919 0.352 3.452 1.00 83.75 189 PHE A O 1
ATOM 1576 N N . PHE A 1 190 ? -21.353 1.573 5.283 1.00 83.88 190 PHE A N 1
ATOM 1577 C CA . PHE A 1 190 ? -22.638 2.074 4.777 1.00 83.88 190 PHE A CA 1
ATOM 1578 C C . PHE A 1 190 ? -22.513 2.739 3.401 1.00 83.88 190 PHE A C 1
ATOM 1580 O O . PHE A 1 190 ? -23.324 2.463 2.516 1.00 83.88 190 PHE A O 1
ATOM 1587 N N . ASP A 1 191 ? -21.450 3.515 3.185 1.00 79.81 191 ASP A N 1
ATOM 1588 C CA . ASP A 1 191 ? -21.209 4.214 1.920 1.00 79.81 191 ASP A CA 1
ATOM 1589 C C . ASP A 1 191 ? -20.739 3.292 0.785 1.00 79.81 191 ASP A C 1
ATOM 1591 O O . ASP A 1 191 ? -20.742 3.705 -0.371 1.00 79.81 191 ASP A O 1
ATOM 1595 N N . CYS A 1 192 ? -20.346 2.045 1.069 1.00 82.44 192 CYS A N 1
ATOM 1596 C CA . CYS A 1 192 ? -19.886 1.084 0.062 1.00 82.44 192 CYS A CA 1
ATOM 1597 C C . CYS A 1 192 ? -20.751 -0.181 -0.030 1.00 82.44 192 CYS A C 1
ATOM 1599 O O . CYS A 1 192 ? -20.410 -1.088 -0.791 1.00 82.44 192 CYS A O 1
ATOM 1601 N N . LEU A 1 193 ? -21.892 -0.242 0.673 1.00 81.62 193 LEU A N 1
ATOM 1602 C CA . LEU A 1 193 ? -22.804 -1.394 0.635 1.00 81.62 193 LEU A CA 1
ATOM 1603 C C . LEU A 1 193 ? -23.197 -1.779 -0.793 1.00 81.62 193 LEU A C 1
ATOM 1605 O O . LEU A 1 193 ? -23.186 -2.959 -1.119 1.00 81.62 193 LEU A O 1
ATOM 1609 N N . TYR A 1 194 ? -23.463 -0.796 -1.658 1.00 80.38 194 TYR A N 1
ATOM 1610 C CA . TYR A 1 194 ? -23.816 -1.056 -3.056 1.00 80.38 194 TYR A CA 1
ATOM 1611 C C . TYR A 1 194 ? -22.692 -1.762 -3.836 1.00 80.38 194 TYR A C 1
ATOM 1613 O O . TYR A 1 194 ? -22.971 -2.556 -4.731 1.00 80.38 194 TYR A O 1
ATOM 1621 N N . GLN A 1 195 ? -21.422 -1.492 -3.500 1.00 80.50 195 GLN A N 1
ATOM 1622 C CA . GLN A 1 195 ? -20.267 -2.153 -4.118 1.00 80.50 195 GLN A CA 1
ATOM 1623 C C . GLN A 1 195 ? -20.122 -3.583 -3.599 1.00 80.50 195 GLN A C 1
ATOM 1625 O O . GLN A 1 195 ? -19.850 -4.487 -4.383 1.00 80.50 195 GLN A O 1
ATOM 1630 N N . ILE A 1 196 ? -20.344 -3.792 -2.296 1.00 80.19 196 ILE A N 1
ATOM 1631 C CA . ILE A 1 196 ? -20.330 -5.122 -1.672 1.00 80.19 196 ILE A CA 1
ATOM 1632 C C . ILE A 1 196 ? -21.407 -6.003 -2.302 1.00 80.19 196 ILE A C 1
ATOM 1634 O O . ILE A 1 196 ? -21.106 -7.101 -2.757 1.00 80.19 196 ILE A O 1
ATOM 1638 N N . THR A 1 197 ? -22.646 -5.513 -2.383 1.00 79.94 197 THR A N 1
ATOM 1639 C CA . THR A 1 197 ? -23.757 -6.275 -2.968 1.00 79.94 197 THR A CA 1
ATOM 1640 C C . THR A 1 197 ? -23.504 -6.597 -4.436 1.00 79.94 197 THR A C 1
ATOM 1642 O O . THR A 1 197 ? -23.668 -7.741 -4.835 1.00 79.94 197 THR A O 1
ATOM 1645 N N . ALA A 1 198 ? -23.005 -5.633 -5.218 1.00 80.88 198 ALA A N 1
ATOM 1646 C CA . ALA A 1 198 ? -22.667 -5.866 -6.622 1.00 80.88 198 ALA A CA 1
ATOM 1647 C C . ALA A 1 198 ? -21.528 -6.885 -6.806 1.00 80.88 198 ALA A C 1
ATOM 1649 O O . ALA A 1 198 ? -21.474 -7.576 -7.820 1.00 80.88 198 ALA A O 1
ATOM 1650 N N . HIS A 1 199 ? -20.600 -6.974 -5.849 1.00 74.12 199 HIS A N 1
ATOM 1651 C CA . HIS A 1 199 ? -19.523 -7.959 -5.894 1.00 74.12 199 HIS A CA 1
ATOM 1652 C C . HIS A 1 199 ? -20.002 -9.359 -5.479 1.00 74.12 199 HIS A C 1
ATOM 1654 O O . HIS A 1 199 ? -19.566 -10.334 -6.078 1.00 74.12 199 HIS A O 1
ATOM 1660 N N . LEU A 1 200 ? -20.931 -9.467 -4.521 1.00 73.75 200 LEU A N 1
ATOM 1661 C CA . LEU A 1 200 ? -21.559 -10.740 -4.129 1.00 73.75 200 LEU A CA 1
ATOM 1662 C C . LEU A 1 200 ? -22.381 -11.379 -5.260 1.00 73.75 200 LEU A C 1
ATOM 1664 O O . LEU A 1 200 ? -22.514 -12.598 -5.296 1.00 73.75 200 LEU A O 1
ATOM 1668 N N . ASP A 1 201 ? -22.904 -10.569 -6.183 1.00 72.44 201 ASP A N 1
ATOM 1669 C CA . ASP A 1 201 ? -23.623 -11.050 -7.369 1.00 72.44 201 ASP A CA 1
ATOM 1670 C C . ASP A 1 201 ? -22.693 -11.683 -8.423 1.00 72.44 201 ASP A C 1
ATOM 1672 O O . ASP A 1 201 ? -23.165 -12.344 -9.355 1.00 72.44 201 ASP A O 1
ATOM 1676 N N . LYS A 1 202 ? -21.368 -11.500 -8.312 1.00 73.00 202 LYS A N 1
ATOM 1677 C CA . LYS A 1 202 ? -20.416 -12.163 -9.208 1.00 73.00 202 LYS A CA 1
ATOM 1678 C C . LYS A 1 202 ? -20.353 -13.661 -8.873 1.00 73.00 202 LYS A C 1
ATOM 1680 O O . LYS A 1 202 ? -20.303 -14.023 -7.698 1.00 73.00 202 LYS A O 1
ATOM 1685 N N . PRO A 1 203 ? -20.316 -14.554 -9.879 1.00 54.22 203 PRO A N 1
ATOM 1686 C CA . PRO A 1 203 ? -20.104 -15.971 -9.622 1.00 54.22 203 PRO A CA 1
ATOM 1687 C C . PRO A 1 203 ? -18.760 -16.161 -8.913 1.00 54.22 203 PRO A C 1
ATOM 1689 O O . PRO A 1 203 ? -17.742 -15.631 -9.358 1.00 54.22 203 PRO A O 1
ATOM 1692 N N . ILE A 1 204 ? -18.775 -16.909 -7.809 1.00 52.78 204 ILE A N 1
ATOM 1693 C CA . ILE A 1 204 ? -17.563 -17.335 -7.108 1.00 52.78 204 ILE A CA 1
ATOM 1694 C C . ILE A 1 204 ? -16.787 -18.214 -8.098 1.00 52.78 204 ILE A C 1
ATOM 1696 O O . ILE A 1 204 ? -17.298 -19.262 -8.501 1.00 52.78 204 ILE A O 1
ATOM 1700 N N . ALA A 1 205 ? -15.633 -17.729 -8.559 1.00 41.25 205 ALA A N 1
ATOM 1701 C CA . ALA A 1 205 ? -14.751 -18.449 -9.477 1.00 41.25 205 ALA A CA 1
ATOM 1702 C C . ALA A 1 205 ? -14.011 -19.587 -8.763 1.00 41.25 205 ALA A C 1
ATOM 1704 O O . ALA A 1 205 ? -13.613 -19.387 -7.592 1.00 41.25 205 ALA A O 1
#

pLDDT: mean 78.46, std 16.24, range [38.53, 95.88]

Radius of gyration: 19.38 Å; chains: 1; bounding box: 55×44×48 Å

Secondary structure (DSSP, 8-state):
-HHHHHHHHHHHHHHHHHHHH-TT----GGG-TTS-SSSHHHHHHHH-----SS-HHHHHHHHHHHHHHHHHHHHHHHHHHHHHS-S---HHHHHHHHHHHHHHHHHHHHHHHHHHTT--TT-TTHHHHTTHHHHHHHHHHHHHHHHHHHTT-HHHHHTHHHHHHHHHH-GGGHHHHHHHHTTS-GGGGGGGHHHHHHHHTS---

Sequence (205 aa):
NSNYIQLNSQFCRKIIDFLLAQPQGYYNYEQDEKIPQAKDKQLEMYLYGLENNNNQIQQADLLIYELFNKYIHILKENIEKQETDLQNLSVTKENILSRDYNELASICDDYLRRFENNEDENNLLTNLFNGDHGNKIAELIVKSVLLSMKYGSNEGIKRFSRLLQIVDLYPKTMDLIADKLQEIPCWMFFDCLYQITAHLDKPIA